Protein AF-A0A835YQ27-F1 (afdb_monomer_lite)

Radius of gyration: 28.78 Å; chains: 1; bounding box: 74×81×70 Å

Structure (mmCIF, N/CA/C/O backbone):
data_AF-A0A835YQ27-F1
#
_entry.id   AF-A0A835YQ27-F1
#
loop_
_atom_site.group_PDB
_atom_site.id
_atom_site.type_symbol
_atom_site.label_atom_id
_atom_site.label_alt_id
_atom_site.label_comp_id
_atom_site.label_asym_id
_atom_site.label_entity_id
_atom_site.label_seq_id
_atom_site.pdbx_PDB_ins_code
_atom_site.Cartn_x
_atom_site.Cartn_y
_atom_site.Cartn_z
_atom_site.occupancy
_atom_site.B_iso_or_equiv
_atom_site.auth_seq_id
_atom_site.auth_comp_id
_atom_site.auth_asym_id
_atom_site.auth_atom_id
_atom_site.pdbx_PDB_model_num
ATOM 1 N N . MET A 1 1 ? -27.525 -17.846 7.141 1.00 54.06 1 MET A N 1
ATOM 2 C CA . MET A 1 1 ? -26.531 -18.447 6.225 1.00 54.06 1 MET A CA 1
ATOM 3 C C . MET A 1 1 ? -25.153 -17.957 6.643 1.00 54.06 1 MET A C 1
ATOM 5 O O . MET A 1 1 ? -25.047 -16.796 7.021 1.00 54.06 1 MET A O 1
ATOM 9 N N . ALA A 1 2 ? -24.135 -18.819 6.668 1.00 59.94 2 ALA A N 1
ATOM 10 C CA . ALA A 1 2 ? -22.765 -18.386 6.950 1.00 59.94 2 ALA A CA 1
ATOM 11 C C . ALA A 1 2 ? -22.259 -17.504 5.795 1.00 59.94 2 ALA A C 1
ATOM 13 O O . ALA A 1 2 ? -22.538 -17.807 4.637 1.00 59.94 2 ALA A O 1
ATOM 14 N N . ALA A 1 3 ? -21.551 -16.414 6.097 1.00 64.31 3 ALA A N 1
ATOM 15 C CA . ALA A 1 3 ? -20.964 -15.570 5.058 1.00 64.31 3 ALA A CA 1
ATOM 16 C C . ALA A 1 3 ? -19.950 -16.385 4.226 1.00 64.31 3 ALA A C 1
ATOM 18 O O . ALA A 1 3 ? -19.200 -17.176 4.812 1.00 64.31 3 ALA A O 1
ATOM 19 N N . PRO A 1 4 ? -19.909 -16.217 2.891 1.00 74.94 4 PRO A N 1
ATOM 20 C CA . PRO A 1 4 ? -18.992 -16.964 2.041 1.00 74.94 4 PRO A CA 1
ATOM 21 C C . PRO A 1 4 ? -17.541 -16.715 2.462 1.00 74.94 4 PRO A C 1
ATOM 23 O O . PRO A 1 4 ? -17.146 -15.596 2.804 1.00 74.94 4 PRO A O 1
ATOM 26 N N . LYS A 1 5 ? -16.727 -17.777 2.452 1.00 81.62 5 LYS A N 1
ATOM 27 C CA . LYS A 1 5 ? -15.299 -17.679 2.761 1.00 81.62 5 LYS A CA 1
ATOM 28 C C . LYS A 1 5 ? -14.623 -16.845 1.676 1.00 81.62 5 LYS A C 1
ATOM 30 O O . LYS A 1 5 ? -14.446 -17.303 0.554 1.00 81.62 5 LYS A O 1
ATOM 35 N N . VAL A 1 6 ? -14.220 -15.635 2.040 1.00 85.19 6 VAL A N 1
ATOM 36 C CA . VAL A 1 6 ? -13.504 -14.718 1.153 1.00 85.19 6 VAL A CA 1
ATOM 37 C C . VAL A 1 6 ? -12.165 -15.333 0.736 1.00 85.19 6 VAL A C 1
ATOM 39 O O . VAL A 1 6 ? -11.313 -15.603 1.589 1.00 85.19 6 VAL A O 1
ATOM 42 N N . TRP A 1 7 ? -11.972 -15.557 -0.566 1.00 88.62 7 TRP A N 1
ATOM 43 C CA . TRP A 1 7 ? -10.702 -16.039 -1.102 1.00 88.62 7 TRP A CA 1
ATOM 44 C C . TRP A 1 7 ? -9.625 -14.946 -1.025 1.00 88.62 7 TRP A C 1
ATOM 46 O O . TRP A 1 7 ? -9.892 -13.772 -1.282 1.00 88.62 7 TRP A O 1
ATOM 56 N N . ARG A 1 8 ? -8.397 -15.332 -0.660 1.00 93.25 8 ARG A N 1
ATOM 57 C CA . ARG A 1 8 ? -7.218 -14.455 -0.614 1.00 93.25 8 ARG A CA 1
ATOM 58 C C . ARG A 1 8 ? -6.005 -15.188 -1.187 1.00 93.25 8 ARG A C 1
ATOM 60 O O . ARG A 1 8 ? -5.875 -16.392 -0.947 1.00 93.25 8 ARG A O 1
ATOM 67 N N . PRO A 1 9 ? -5.102 -14.488 -1.894 1.00 94.31 9 PRO A N 1
ATOM 68 C CA . PRO A 1 9 ? -3.847 -15.078 -2.333 1.00 94.31 9 PRO A CA 1
ATOM 69 C C . PRO A 1 9 ? -2.974 -15.449 -1.128 1.00 94.31 9 PRO A C 1
ATOM 71 O O . PRO A 1 9 ? -3.014 -14.794 -0.084 1.00 94.31 9 PRO A O 1
ATOM 74 N N . SER A 1 10 ? -2.157 -16.493 -1.275 1.00 96.19 10 SER A N 1
ATOM 75 C CA . SER A 1 10 ? -1.166 -16.846 -0.257 1.00 96.19 10 SER A CA 1
ATOM 76 C C . SER A 1 10 ? 0.029 -15.887 -0.304 1.00 96.19 10 SER A C 1
ATOM 78 O O . SER A 1 10 ? 0.404 -15.402 -1.371 1.00 96.19 10 SER A O 1
ATOM 80 N N . LEU A 1 11 ? 0.668 -15.631 0.843 1.00 97.69 11 LEU A N 1
ATOM 81 C CA . LEU A 1 11 ? 1.876 -14.795 0.897 1.00 97.69 11 LEU A CA 1
ATOM 82 C C . LEU A 1 11 ? 3.017 -15.364 0.040 1.00 97.69 11 LEU A C 1
ATOM 84 O O . LEU A 1 11 ? 3.757 -14.597 -0.575 1.00 97.69 11 LEU A O 1
ATOM 88 N N . ASP A 1 12 ? 3.118 -16.690 -0.041 1.00 97.31 12 ASP A N 1
ATOM 89 C CA . ASP A 1 12 ? 4.106 -17.379 -0.872 1.00 97.31 12 ASP A CA 1
ATOM 90 C C . ASP A 1 12 ? 3.863 -17.134 -2.362 1.00 97.31 12 ASP A C 1
ATOM 92 O O . ASP A 1 12 ? 4.814 -16.880 -3.103 1.00 97.31 12 ASP A O 1
ATOM 96 N N . ASP A 1 13 ? 2.603 -17.161 -2.809 1.00 96.75 13 ASP A N 1
ATOM 97 C CA . ASP A 1 13 ? 2.264 -16.864 -4.201 1.00 96.75 13 ASP A CA 1
ATOM 98 C C . ASP A 1 13 ? 2.596 -15.416 -4.551 1.00 96.75 13 ASP A C 1
ATOM 100 O O . ASP A 1 13 ? 3.197 -15.166 -5.595 1.00 96.75 13 ASP A O 1
ATOM 104 N N . VAL A 1 14 ? 2.267 -14.471 -3.663 1.00 97.31 14 VAL A N 1
ATOM 105 C CA . VAL A 1 14 ? 2.612 -13.051 -3.836 1.00 97.31 14 VAL A CA 1
ATOM 106 C C . VAL A 1 14 ? 4.132 -12.879 -3.926 1.00 97.31 14 VAL A C 1
ATOM 108 O O . VAL A 1 14 ? 4.652 -12.207 -4.817 1.00 97.31 14 VAL A O 1
ATOM 111 N N . GLU A 1 15 ? 4.890 -13.529 -3.047 1.00 97.88 15 GLU A N 1
ATOM 112 C CA . GLU A 1 15 ? 6.350 -13.469 -3.078 1.00 97.88 15 GLU A CA 1
ATOM 113 C C . GLU A 1 15 ? 6.929 -14.124 -4.348 1.00 97.88 15 GLU A C 1
ATOM 115 O O . GLU A 1 15 ? 7.875 -13.584 -4.929 1.00 97.88 15 GLU A O 1
ATOM 120 N N . SER A 1 16 ? 6.345 -15.228 -4.823 1.00 97.62 16 SER A N 1
ATOM 121 C CA . SER A 1 16 ? 6.736 -15.900 -6.069 1.00 97.62 16 SER A CA 1
ATOM 122 C C . SER A 1 16 ? 6.543 -14.990 -7.284 1.00 97.62 16 SER A C 1
ATOM 124 O O . SER A 1 16 ? 7.504 -14.716 -8.012 1.00 97.62 16 SER A O 1
ATOM 126 N N . ILE A 1 17 ? 5.346 -14.425 -7.471 1.00 96.75 17 ILE A N 1
ATOM 127 C CA . ILE A 1 17 ? 5.065 -13.570 -8.635 1.00 96.75 17 ILE A CA 1
ATOM 128 C C . ILE A 1 17 ? 5.861 -12.259 -8.598 1.00 96.75 17 ILE A C 1
ATOM 130 O O . ILE A 1 17 ? 6.252 -11.756 -9.652 1.00 96.75 17 ILE A O 1
ATOM 134 N N . SER A 1 18 ? 6.194 -11.744 -7.405 1.00 97.25 18 SER A N 1
ATOM 135 C CA . SER A 1 18 ? 7.060 -10.563 -7.259 1.00 97.25 18 SER A CA 1
ATOM 136 C C . SER A 1 18 ? 8.448 -10.779 -7.877 1.00 97.25 18 SER A C 1
ATOM 138 O O . SER A 1 18 ? 9.097 -9.835 -8.328 1.00 97.25 18 SER A O 1
ATOM 140 N N . ARG A 1 19 ? 8.900 -12.040 -7.943 1.00 97.25 19 ARG A N 1
ATOM 141 C CA . ARG A 1 19 ? 10.170 -12.470 -8.551 1.00 97.25 19 ARG A CA 1
ATOM 142 C C . ARG A 1 19 ? 10.022 -12.845 -10.029 1.00 97.25 19 ARG A C 1
ATOM 144 O O . ARG A 1 19 ? 11.022 -13.110 -10.690 1.00 97.25 19 ARG A O 1
ATOM 151 N N . GLY A 1 20 ? 8.797 -12.835 -10.556 1.00 95.25 20 GLY A N 1
ATOM 152 C CA . GLY A 1 20 ? 8.455 -13.372 -11.873 1.00 95.25 20 GLY A CA 1
ATOM 153 C C . GLY A 1 20 ? 8.255 -14.890 -11.889 1.00 95.25 20 GLY A C 1
ATOM 154 O O . GLY A 1 20 ? 8.265 -15.478 -12.966 1.00 95.25 20 GLY A O 1
ATOM 155 N N . GLY A 1 21 ? 8.106 -15.521 -10.721 1.00 96.12 21 GLY A N 1
ATOM 156 C CA . GLY A 1 21 ? 7.741 -16.930 -10.608 1.00 96.12 21 GLY A CA 1
ATOM 157 C C . GLY A 1 21 ? 6.238 -17.166 -10.820 1.00 96.12 21 GLY A C 1
ATOM 158 O O . GLY A 1 21 ? 5.449 -16.217 -10.812 1.00 96.12 21 GLY A O 1
ATOM 159 N N . PRO A 1 22 ? 5.819 -18.426 -11.017 1.00 94.94 22 PRO A N 1
ATOM 160 C CA . PRO A 1 22 ? 4.408 -18.781 -11.114 1.00 94.94 22 PRO A CA 1
ATOM 161 C C . PRO A 1 22 ? 3.715 -18.714 -9.741 1.00 94.94 22 PRO A C 1
ATOM 163 O O . PRO A 1 22 ? 4.331 -18.995 -8.711 1.00 94.94 22 PRO A O 1
ATOM 166 N N . ALA A 1 23 ? 2.422 -18.384 -9.730 1.00 92.81 23 ALA A N 1
ATOM 167 C CA . ALA A 1 23 ? 1.555 -18.597 -8.569 1.00 92.81 23 ALA A CA 1
ATOM 168 C C . ALA A 1 23 ? 0.975 -20.018 -8.601 1.00 92.81 23 ALA A C 1
ATOM 170 O O . ALA A 1 23 ? 0.671 -20.534 -9.677 1.00 92.81 23 ALA A O 1
ATOM 171 N N . LYS A 1 24 ? 0.779 -20.629 -7.430 1.00 91.69 24 LYS A N 1
ATOM 172 C CA . LYS A 1 24 ? 0.132 -21.942 -7.284 1.00 91.69 24 LYS A CA 1
ATOM 173 C C . LYS A 1 24 ? -1.366 -21.865 -7.563 1.00 91.69 24 LYS A C 1
ATOM 175 O O . LYS A 1 24 ? -1.935 -22.788 -8.136 1.00 91.69 24 LYS A O 1
ATOM 180 N N . VAL A 1 25 ? -2.000 -20.763 -7.158 1.00 88.56 25 VAL A N 1
ATOM 181 C CA . VAL A 1 25 ? -3.442 -20.547 -7.316 1.00 88.56 25 VAL A CA 1
ATOM 182 C C . VAL A 1 25 ? -3.716 -19.583 -8.472 1.00 88.56 25 VAL A C 1
ATOM 184 O O . VAL A 1 25 ? -3.132 -18.497 -8.555 1.00 88.56 25 VAL A O 1
ATOM 187 N N . ARG A 1 26 ? -4.624 -19.976 -9.374 1.00 85.06 26 ARG A N 1
ATOM 188 C CA . ARG A 1 26 ? -5.116 -19.116 -10.462 1.00 85.06 26 ARG A CA 1
ATOM 189 C C . ARG A 1 26 ? -5.824 -17.889 -9.875 1.00 85.06 26 ARG A C 1
ATOM 191 O O . ARG A 1 26 ? -6.507 -17.991 -8.866 1.00 85.06 26 ARG A O 1
ATOM 198 N N . GLY A 1 27 ? -5.649 -16.730 -10.507 1.00 83.50 27 GLY A N 1
ATOM 199 C CA . GLY A 1 27 ? -6.232 -15.465 -10.041 1.00 83.50 27 GLY A CA 1
ATOM 200 C C . GLY A 1 27 ? -5.361 -14.697 -9.043 1.00 83.50 27 GLY A C 1
ATOM 201 O O . GLY A 1 27 ? -5.621 -13.523 -8.795 1.00 83.50 27 GLY A O 1
ATOM 202 N N . THR A 1 28 ? -4.282 -15.297 -8.521 1.00 88.00 28 THR A N 1
ATOM 203 C CA . THR A 1 28 ? -3.273 -14.547 -7.760 1.00 88.00 28 THR A CA 1
ATOM 204 C C . THR A 1 28 ? -2.602 -13.518 -8.678 1.00 88.00 28 THR A C 1
ATOM 206 O O . THR A 1 28 ? -2.726 -12.319 -8.464 1.00 88.00 28 THR A O 1
ATOM 209 N N . GLY A 1 29 ? -1.953 -13.929 -9.765 1.00 88.38 29 GLY A N 1
ATOM 210 C CA . GLY A 1 29 ? -1.404 -12.988 -10.750 1.00 88.38 29 GLY A CA 1
ATOM 211 C C . GLY A 1 29 ? -2.389 -12.652 -11.874 1.00 88.38 29 GLY A C 1
ATOM 212 O O . GLY A 1 29 ? -3.266 -13.450 -12.195 1.00 88.38 29 GLY A O 1
ATOM 213 N N . SER A 1 30 ? -2.173 -11.514 -12.535 1.00 88.25 30 SER A N 1
ATOM 214 C CA . SER A 1 30 ? -2.769 -11.194 -13.842 1.00 88.25 30 SER A CA 1
ATOM 215 C C . SER A 1 30 ? -1.662 -10.967 -14.868 1.00 88.25 30 SER A C 1
ATOM 217 O O . SER A 1 30 ? -0.663 -10.323 -14.554 1.00 88.25 30 SER A O 1
ATOM 219 N N . ARG A 1 31 ? -1.835 -11.480 -16.094 1.00 86.25 31 ARG A N 1
ATOM 220 C CA . ARG A 1 31 ? -0.889 -11.265 -17.208 1.00 86.25 31 ARG A CA 1
ATOM 221 C C . ARG A 1 31 ? -0.900 -9.822 -17.717 1.00 86.25 31 ARG A C 1
ATOM 223 O O . ARG A 1 31 ? 0.109 -9.358 -18.235 1.00 86.25 31 ARG A O 1
ATOM 230 N N . ASN A 1 32 ? -2.018 -9.125 -17.529 1.00 86.12 32 ASN A N 1
ATOM 231 C CA . ASN A 1 32 ? -2.221 -7.747 -17.974 1.00 86.12 32 ASN A CA 1
ATOM 232 C C . ASN A 1 32 ? -1.698 -6.718 -16.959 1.00 86.12 32 ASN A C 1
ATOM 234 O O . ASN A 1 32 ? -1.692 -5.525 -17.242 1.00 86.12 32 ASN A O 1
ATOM 238 N N . ILE A 1 33 ? -1.255 -7.169 -15.780 1.00 89.56 33 ILE A N 1
ATOM 239 C CA . ILE A 1 33 ? -0.745 -6.303 -14.717 1.00 89.56 33 ILE A CA 1
ATOM 240 C C . ILE A 1 33 ? 0.697 -6.698 -14.412 1.00 89.56 33 ILE A C 1
ATOM 242 O O . ILE A 1 33 ? 0.970 -7.868 -14.142 1.00 89.56 33 ILE A O 1
ATOM 246 N N . PRO A 1 34 ? 1.648 -5.753 -14.422 1.00 93.25 34 PRO A N 1
ATOM 247 C CA . PRO A 1 34 ? 3.018 -6.067 -14.062 1.00 93.25 34 PRO A CA 1
ATOM 248 C C . PRO A 1 34 ? 3.124 -6.313 -12.547 1.00 93.25 34 PRO A C 1
ATOM 250 O O . PRO A 1 34 ? 2.704 -5.471 -11.755 1.00 93.25 34 PRO A O 1
ATOM 253 N N . HIS A 1 35 ? 3.734 -7.443 -12.165 1.00 94.50 35 HIS A N 1
ATOM 254 C CA . HIS A 1 35 ? 3.998 -7.831 -10.760 1.00 94.50 35 HIS A CA 1
ATOM 255 C C . HIS A 1 35 ? 5.485 -7.987 -10.436 1.00 94.50 35 HIS A C 1
ATOM 257 O O . HIS A 1 35 ? 5.892 -7.911 -9.280 1.00 94.50 35 HIS A O 1
ATOM 263 N N . ARG A 1 36 ? 6.310 -8.230 -11.461 1.00 95.94 36 ARG A N 1
ATOM 264 C CA . ARG A 1 36 ? 7.734 -8.524 -11.294 1.00 95.94 36 ARG A CA 1
ATOM 265 C C . ARG A 1 36 ? 8.508 -7.266 -10.910 1.00 95.94 36 ARG A C 1
ATOM 267 O O . ARG A 1 36 ? 8.536 -6.301 -11.676 1.00 95.94 36 ARG A O 1
ATOM 274 N N . LEU A 1 37 ? 9.201 -7.343 -9.779 1.00 96.75 37 LEU A N 1
ATOM 275 C CA . LEU A 1 37 ? 10.044 -6.275 -9.257 1.00 96.75 37 LEU A CA 1
ATOM 276 C C . LEU A 1 37 ? 11.474 -6.347 -9.802 1.00 96.75 37 LEU A C 1
ATOM 278 O O . LEU A 1 37 ? 12.000 -7.432 -10.071 1.00 96.75 37 LEU A O 1
ATOM 282 N N . ASN A 1 38 ? 12.119 -5.187 -9.928 1.00 95.81 38 ASN A N 1
ATOM 283 C CA . ASN A 1 38 ? 13.576 -5.109 -10.070 1.00 95.81 38 ASN A CA 1
ATOM 284 C C . ASN A 1 38 ? 14.270 -5.080 -8.690 1.00 95.81 38 ASN A C 1
ATOM 286 O O . ASN A 1 38 ? 13.614 -5.195 -7.656 1.00 95.81 38 ASN A O 1
ATOM 290 N N . ALA A 1 39 ? 15.602 -4.957 -8.666 1.00 96.38 39 ALA A N 1
ATOM 291 C CA . ALA A 1 39 ? 16.379 -4.961 -7.422 1.00 96.38 39 ALA A CA 1
ATOM 292 C C . ALA A 1 39 ? 16.004 -3.802 -6.476 1.00 96.38 39 ALA A C 1
ATOM 294 O O . ALA A 1 39 ? 15.697 -4.041 -5.313 1.00 96.38 39 ALA A O 1
ATOM 295 N N . GLU A 1 40 ? 15.940 -2.571 -6.987 1.00 95.44 40 GLU A N 1
ATOM 296 C CA . GLU A 1 40 ? 15.609 -1.377 -6.193 1.00 95.44 40 GLU A CA 1
ATOM 297 C C . GLU A 1 40 ? 14.185 -1.433 -5.623 1.00 95.44 40 GLU A C 1
ATOM 299 O O . GLU A 1 40 ? 13.954 -1.184 -4.440 1.00 95.44 40 GLU A O 1
ATOM 304 N N . GLU A 1 41 ? 13.203 -1.820 -6.440 1.00 96.88 41 GLU A N 1
ATOM 305 C CA . GLU A 1 41 ? 11.830 -2.014 -5.968 1.00 96.88 41 GLU A CA 1
ATOM 306 C C . GLU A 1 41 ? 11.731 -3.110 -4.932 1.00 96.88 41 GLU A C 1
ATOM 308 O O . GLU A 1 41 ? 10.900 -3.026 -4.033 1.00 96.88 41 GLU A O 1
ATOM 313 N N . ARG A 1 42 ? 12.544 -4.159 -5.064 1.00 97.88 42 ARG A N 1
ATOM 314 C CA . ARG A 1 42 ? 12.521 -5.251 -4.107 1.00 97.88 42 ARG A CA 1
ATOM 315 C C . ARG A 1 42 ? 12.942 -4.761 -2.731 1.00 97.88 42 ARG A C 1
ATOM 317 O O . ARG A 1 42 ? 12.288 -5.119 -1.756 1.00 97.88 42 ARG A O 1
ATOM 324 N N . GLU A 1 43 ? 13.969 -3.923 -2.648 1.00 98.06 43 GLU A N 1
ATOM 325 C CA . GLU A 1 43 ? 14.371 -3.291 -1.390 1.00 98.06 43 GLU A CA 1
ATOM 326 C C . GLU A 1 43 ? 13.235 -2.441 -0.812 1.00 98.06 43 GLU A C 1
ATOM 328 O O . GLU A 1 43 ? 12.863 -2.613 0.352 1.00 98.06 43 GLU A O 1
ATOM 333 N N . LEU A 1 44 ? 12.612 -1.593 -1.640 1.00 97.75 44 LEU A N 1
ATOM 334 C CA . LEU A 1 44 ? 11.469 -0.772 -1.228 1.00 97.75 44 LEU A CA 1
ATOM 335 C C . LEU A 1 44 ? 10.276 -1.617 -0.765 1.00 97.75 44 LEU A C 1
ATOM 337 O O . LEU A 1 44 ? 9.634 -1.274 0.225 1.00 97.75 44 LEU A O 1
ATOM 341 N N . TYR A 1 45 ? 10.000 -2.735 -1.435 1.00 98.19 45 TYR A N 1
ATOM 342 C CA . TYR A 1 45 ? 8.940 -3.670 -1.075 1.00 98.19 45 TYR A CA 1
ATOM 343 C C . TYR A 1 45 ? 9.208 -4.332 0.279 1.00 98.19 45 TYR A C 1
ATOM 345 O O . TYR A 1 45 ? 8.313 -4.397 1.119 1.00 98.19 45 TYR A O 1
ATOM 353 N N . LEU A 1 46 ? 10.440 -4.782 0.540 1.00 98.12 46 LEU A N 1
ATOM 354 C CA . LEU A 1 46 ? 10.817 -5.351 1.839 1.00 98.12 46 LEU A CA 1
ATOM 355 C C . LEU A 1 46 ? 10.678 -4.318 2.969 1.00 98.12 46 LEU A C 1
ATOM 357 O O . LEU A 1 46 ? 10.096 -4.624 4.011 1.00 98.12 46 LEU A O 1
ATOM 361 N N . LEU A 1 47 ? 11.136 -3.084 2.735 1.00 98.19 47 LEU A N 1
ATOM 362 C CA . LEU A 1 47 ? 10.949 -1.955 3.652 1.00 98.19 47 LEU A CA 1
ATOM 363 C C . LEU A 1 47 ? 9.464 -1.656 3.896 1.00 98.19 47 LEU A C 1
ATOM 365 O O . LEU A 1 47 ? 9.066 -1.412 5.035 1.00 98.19 47 LEU A O 1
ATOM 369 N N . ALA A 1 48 ? 8.636 -1.702 2.852 1.00 98.12 48 ALA A N 1
ATOM 370 C CA . ALA A 1 48 ? 7.201 -1.472 2.959 1.00 98.12 48 ALA A CA 1
ATOM 371 C C . ALA A 1 48 ? 6.509 -2.558 3.793 1.00 98.12 48 ALA A C 1
ATOM 373 O O . ALA A 1 48 ? 5.696 -2.234 4.658 1.00 98.12 48 ALA A O 1
ATOM 374 N N . LYS A 1 49 ? 6.888 -3.834 3.620 1.00 97.75 49 LYS A N 1
ATOM 375 C CA . LYS A 1 49 ? 6.382 -4.942 4.449 1.00 97.75 49 LYS A CA 1
ATOM 376 C C . LYS A 1 49 ? 6.680 -4.736 5.934 1.00 97.75 49 LYS A C 1
ATOM 378 O O . LYS A 1 49 ? 5.824 -5.012 6.769 1.00 97.75 49 LYS A O 1
ATOM 383 N N . GLN A 1 50 ? 7.875 -4.237 6.255 1.00 97.44 50 GLN A N 1
ATOM 384 C CA . GLN A 1 50 ? 8.278 -3.952 7.634 1.00 97.44 50 GLN A CA 1
ATOM 385 C C . GLN A 1 50 ? 7.520 -2.756 8.227 1.00 97.44 50 GLN A C 1
ATOM 387 O O . GLN A 1 50 ? 7.161 -2.778 9.400 1.00 97.44 50 GLN A O 1
ATOM 392 N N . ARG A 1 51 ? 7.292 -1.706 7.430 1.00 97.69 51 ARG A N 1
ATOM 393 C CA . ARG A 1 51 ? 6.662 -0.454 7.884 1.00 97.69 51 ARG A CA 1
ATOM 394 C C . ARG A 1 51 ? 5.135 -0.489 7.883 1.00 97.69 51 ARG A C 1
ATOM 396 O O . ARG A 1 51 ? 4.522 0.321 8.565 1.00 97.69 51 ARG A O 1
ATOM 403 N N . GLY A 1 52 ? 4.532 -1.372 7.090 1.00 97.06 52 GLY A N 1
ATOM 404 C CA . GLY A 1 52 ? 3.085 -1.416 6.864 1.00 97.06 52 GLY A CA 1
ATOM 405 C C . GLY A 1 52 ? 2.571 -0.399 5.837 1.00 97.06 52 GLY A C 1
ATOM 406 O O . GLY A 1 52 ? 1.373 -0.355 5.584 1.00 97.06 52 GLY A O 1
ATOM 407 N N . TYR A 1 53 ? 3.453 0.387 5.214 1.00 98.25 53 TYR A N 1
ATOM 408 C CA . TYR A 1 53 ? 3.107 1.332 4.150 1.00 98.25 53 TYR A CA 1
ATOM 409 C C . TYR A 1 53 ? 4.229 1.428 3.112 1.00 98.25 53 TYR A C 1
ATOM 411 O O . TYR A 1 53 ? 5.412 1.260 3.422 1.00 98.25 53 TYR A O 1
ATOM 419 N N . LEU A 1 54 ? 3.858 1.740 1.874 1.00 98.19 54 LEU A N 1
ATOM 420 C CA . LEU A 1 54 ? 4.776 1.910 0.755 1.00 98.19 54 LEU A CA 1
ATOM 421 C C . LEU A 1 54 ? 5.126 3.390 0.568 1.00 98.19 54 LEU A C 1
ATOM 423 O O . LEU A 1 54 ? 4.289 4.267 0.740 1.00 98.19 54 LEU A O 1
ATOM 427 N N . THR A 1 55 ? 6.371 3.690 0.206 1.00 97.75 55 THR A N 1
ATOM 428 C CA . THR A 1 55 ? 6.797 5.044 -0.176 1.00 97.75 55 THR A CA 1
ATOM 429 C C . THR A 1 55 ? 7.396 5.003 -1.569 1.00 97.75 55 THR A C 1
ATOM 431 O O . THR A 1 55 ? 8.330 4.241 -1.812 1.00 97.75 55 THR A O 1
ATOM 434 N N . VAL A 1 56 ? 6.877 5.834 -2.467 1.00 95.88 56 VAL A N 1
ATOM 435 C CA . VAL A 1 56 ? 7.311 5.927 -3.863 1.00 95.88 56 VAL A CA 1
ATOM 436 C C . VAL A 1 56 ? 7.556 7.378 -4.253 1.00 95.88 56 VAL A C 1
ATOM 438 O O . VAL A 1 56 ? 6.980 8.292 -3.672 1.00 95.88 56 VAL A O 1
ATOM 441 N N . ARG A 1 57 ? 8.430 7.605 -5.236 1.00 92.69 57 ARG A N 1
ATOM 442 C CA . ARG A 1 57 ? 8.608 8.929 -5.846 1.00 92.69 57 ARG A CA 1
ATOM 443 C C . ARG A 1 57 ? 7.599 9.099 -6.978 1.00 92.69 57 ARG A C 1
ATOM 445 O O . ARG A 1 57 ? 7.541 8.246 -7.866 1.00 92.69 57 ARG A O 1
ATOM 452 N N . GLY A 1 58 ? 6.825 10.185 -6.958 1.00 89.00 58 GLY A N 1
ATOM 453 C CA . GLY A 1 58 ? 5.720 10.367 -7.902 1.00 89.00 58 GLY A CA 1
ATOM 454 C C . GLY A 1 58 ? 4.711 9.214 -7.820 1.00 89.00 58 GLY A C 1
ATOM 455 O O . GLY A 1 58 ? 4.393 8.757 -6.729 1.00 89.00 58 GLY A O 1
ATOM 456 N N . THR A 1 59 ? 4.246 8.717 -8.970 1.00 83.62 59 THR A N 1
ATOM 457 C CA . THR A 1 59 ? 3.236 7.640 -9.071 1.00 83.62 59 THR A CA 1
ATOM 458 C C . THR A 1 59 ? 3.821 6.222 -9.103 1.00 83.62 59 THR A C 1
ATOM 460 O O . THR A 1 59 ? 3.077 5.254 -9.243 1.00 83.62 59 THR A O 1
ATOM 463 N N . ALA A 1 60 ? 5.152 6.077 -9.030 1.00 86.44 60 ALA A N 1
ATOM 464 C CA . ALA A 1 60 ? 5.878 4.817 -9.263 1.00 86.44 60 ALA A CA 1
ATOM 465 C C . ALA A 1 60 ? 5.689 4.183 -10.658 1.00 86.44 60 ALA A C 1
ATOM 467 O O . ALA A 1 60 ? 6.080 3.033 -10.867 1.00 86.44 60 ALA A O 1
ATOM 468 N N . TYR A 1 61 ? 5.103 4.916 -11.610 1.00 88.56 61 TYR A N 1
ATOM 469 C CA . TYR A 1 61 ? 4.804 4.391 -12.936 1.00 88.56 61 TYR A CA 1
ATOM 470 C C . TYR A 1 61 ? 6.073 4.139 -13.758 1.00 88.56 61 TYR A C 1
ATOM 472 O O . TYR A 1 61 ? 6.926 5.016 -13.918 1.00 88.56 61 TYR A O 1
ATOM 480 N N . ARG A 1 62 ? 6.151 2.948 -14.351 1.00 86.25 62 ARG A N 1
ATOM 481 C CA . ARG A 1 62 ? 7.200 2.523 -15.278 1.00 86.25 62 ARG A CA 1
ATOM 482 C C . ARG A 1 62 ? 6.730 2.623 -16.709 1.00 86.25 62 ARG A C 1
ATOM 484 O O . ARG A 1 62 ? 5.736 2.002 -17.092 1.00 86.25 62 ARG A O 1
ATOM 491 N N . LYS A 1 63 ? 7.501 3.334 -17.528 1.00 84.25 63 LYS A N 1
ATOM 492 C CA . LYS A 1 63 ? 7.215 3.461 -18.961 1.00 84.25 63 LYS A CA 1
ATOM 493 C C . LYS A 1 63 ? 7.475 2.147 -19.695 1.00 84.25 63 LYS A C 1
ATOM 495 O O . LYS A 1 63 ? 6.677 1.747 -20.534 1.00 84.25 63 LYS A O 1
ATOM 500 N N . GLU A 1 64 ? 8.545 1.448 -19.338 1.00 82.88 64 GLU A N 1
ATOM 501 C CA . GLU A 1 64 ? 9.030 0.242 -20.007 1.00 82.88 64 GLU A CA 1
ATOM 502 C C . GLU A 1 64 ? 8.157 -0.999 -19.767 1.00 82.88 64 GLU A C 1
ATOM 504 O O . GLU A 1 64 ? 8.112 -1.888 -20.614 1.00 82.88 64 GLU A O 1
ATOM 509 N N . ARG A 1 65 ? 7.433 -1.063 -18.640 1.00 77.56 65 ARG A N 1
ATOM 510 C CA . ARG A 1 65 ? 6.488 -2.157 -18.328 1.00 77.56 65 ARG A CA 1
ATOM 511 C C . ARG A 1 65 ? 5.026 -1.717 -18.245 1.00 77.56 65 ARG A C 1
ATOM 513 O O . ARG A 1 65 ? 4.197 -2.530 -17.856 1.00 77.56 65 ARG A O 1
ATOM 520 N N . LYS A 1 66 ? 4.732 -0.465 -18.620 1.00 83.00 66 LYS A N 1
ATOM 521 C CA . LYS A 1 66 ? 3.399 0.160 -18.600 1.00 83.00 66 LYS A CA 1
ATOM 522 C C . LYS A 1 66 ? 2.616 -0.138 -17.315 1.00 83.00 66 LYS A C 1
ATOM 524 O O . LYS A 1 66 ? 1.628 -0.864 -17.331 1.00 83.00 66 LYS A O 1
ATOM 529 N N . GLY A 1 67 ? 3.071 0.406 -16.189 1.00 89.12 67 GLY A N 1
ATOM 530 C CA . GLY A 1 67 ? 2.363 0.270 -14.914 1.00 89.12 67 GLY A CA 1
ATOM 531 C C . GLY A 1 67 ? 3.269 0.429 -13.703 1.00 89.12 67 GLY A C 1
ATOM 532 O O . GLY A 1 67 ? 4.429 0.812 -13.833 1.00 89.12 67 GLY A O 1
ATOM 533 N N . SER A 1 68 ? 2.745 0.094 -12.528 1.00 93.38 68 SER A N 1
ATOM 534 C CA . SER A 1 68 ? 3.414 0.319 -11.241 1.00 93.38 68 SER A CA 1
ATOM 535 C C . SER A 1 68 ? 3.585 -1.000 -10.472 1.00 93.38 68 SER A C 1
ATOM 537 O O . SER A 1 68 ? 2.854 -1.247 -9.508 1.00 93.38 68 SER A O 1
ATOM 539 N N . PRO A 1 69 ? 4.524 -1.881 -10.877 1.00 95.25 69 PRO A N 1
ATOM 540 C CA . PRO A 1 69 ? 4.625 -3.227 -10.313 1.00 95.25 69 PRO A CA 1
ATOM 541 C C . PRO A 1 69 ? 4.851 -3.242 -8.799 1.00 95.25 69 PRO A C 1
ATOM 543 O O . PRO A 1 69 ? 4.260 -4.069 -8.108 1.00 95.25 69 PRO A O 1
ATOM 546 N N . LEU A 1 70 ? 5.627 -2.291 -8.267 1.00 96.69 70 LEU A N 1
ATOM 547 C CA . LEU A 1 70 ? 5.836 -2.140 -6.826 1.00 96.69 70 LEU A CA 1
ATOM 548 C C . LEU A 1 70 ? 4.539 -1.873 -6.046 1.00 96.69 70 LEU A C 1
ATOM 550 O O . LEU A 1 70 ? 4.283 -2.520 -5.032 1.00 96.69 70 LEU A O 1
ATOM 554 N N . ALA A 1 71 ? 3.708 -0.942 -6.512 1.00 96.19 71 ALA A N 1
ATOM 555 C CA . ALA A 1 71 ? 2.434 -0.645 -5.863 1.00 96.19 71 ALA A CA 1
ATOM 556 C C . ALA A 1 71 ? 1.434 -1.797 -6.025 1.00 96.19 71 ALA A C 1
ATOM 558 O O . ALA A 1 71 ? 0.735 -2.137 -5.072 1.00 96.19 71 ALA A O 1
ATOM 559 N N . ASN A 1 72 ? 1.414 -2.440 -7.198 1.00 95.50 72 ASN A N 1
ATOM 560 C CA . ASN A 1 72 ? 0.557 -3.590 -7.476 1.00 95.50 72 ASN A CA 1
ATOM 561 C C . ASN A 1 72 ? 0.852 -4.749 -6.520 1.00 95.50 72 ASN A C 1
ATOM 563 O O . ASN A 1 72 ? -0.052 -5.238 -5.840 1.00 95.50 72 ASN A O 1
ATOM 567 N N . ILE A 1 73 ? 2.120 -5.152 -6.404 1.00 97.25 73 ILE A N 1
ATOM 568 C CA . ILE A 1 73 ? 2.478 -6.272 -5.534 1.00 97.25 73 ILE A CA 1
ATOM 569 C C . ILE A 1 73 ? 2.295 -5.937 -4.055 1.00 97.25 73 ILE A C 1
ATOM 571 O O . ILE A 1 73 ? 1.889 -6.795 -3.274 1.00 97.25 73 ILE A O 1
ATOM 575 N N . PHE A 1 74 ? 2.537 -4.683 -3.662 1.00 97.88 74 PHE A N 1
ATOM 576 C CA . PHE A 1 74 ? 2.301 -4.246 -2.292 1.00 97.88 74 PHE A CA 1
ATOM 577 C C . PHE A 1 74 ? 0.811 -4.287 -1.936 1.00 97.88 74 PHE A C 1
ATOM 579 O O . PHE A 1 74 ? 0.448 -4.842 -0.900 1.00 97.88 74 PHE A O 1
ATOM 586 N N . ARG A 1 75 ? -0.062 -3.805 -2.832 1.00 96.25 75 ARG A N 1
ATOM 587 C CA . ARG A 1 75 ? -1.521 -3.913 -2.682 1.00 96.25 75 ARG A CA 1
ATOM 588 C C . ARG A 1 75 ? -1.961 -5.366 -2.525 1.00 96.25 75 ARG A C 1
ATOM 590 O O . ARG A 1 75 ? -2.796 -5.665 -1.674 1.00 96.25 75 ARG A O 1
ATOM 597 N N . GLN A 1 76 ? -1.376 -6.283 -3.290 1.00 96.06 76 GLN A N 1
ATOM 598 C CA . GLN A 1 76 ? -1.707 -7.695 -3.162 1.00 96.06 76 GLN A CA 1
ATOM 599 C C . GLN A 1 76 ? -1.179 -8.338 -1.880 1.00 96.06 76 GLN A C 1
ATOM 601 O O . GLN A 1 76 ? -1.850 -9.179 -1.288 1.00 96.06 76 GLN A O 1
ATOM 606 N N . TRP A 1 77 ? 0.003 -7.939 -1.423 1.00 97.94 77 TRP A N 1
ATOM 607 C CA . TRP A 1 77 ? 0.506 -8.367 -0.125 1.00 97.94 77 TRP A CA 1
ATOM 608 C C . TRP A 1 77 ? -0.415 -7.906 1.015 1.00 97.94 77 TRP A C 1
ATOM 610 O O . TRP A 1 77 ? -0.720 -8.692 1.914 1.00 97.94 77 TRP A O 1
ATOM 620 N N . CYS A 1 78 ? -0.927 -6.673 0.944 1.00 97.44 78 CYS A N 1
ATOM 621 C CA . CYS A 1 78 ? -1.962 -6.176 1.852 1.00 97.44 78 CYS A CA 1
ATOM 622 C C . CYS A 1 78 ? -3.240 -7.031 1.781 1.00 97.44 78 CYS A C 1
ATOM 624 O O . CYS A 1 78 ? -3.787 -7.391 2.822 1.00 97.44 78 CYS A O 1
ATOM 626 N N . ASP A 1 79 ? -3.676 -7.439 0.583 1.00 96.06 79 ASP A N 1
ATOM 627 C CA . ASP A 1 79 ? -4.840 -8.319 0.401 1.00 96.06 79 ASP A CA 1
ATOM 628 C C . ASP A 1 79 ? -4.628 -9.724 0.976 1.00 96.06 79 ASP A C 1
ATOM 630 O O . ASP A 1 79 ? -5.496 -10.244 1.676 1.00 96.06 79 ASP A O 1
ATOM 634 N N . ALA A 1 80 ? -3.452 -10.319 0.776 1.00 96.00 80 ALA A N 1
ATOM 635 C CA . ALA A 1 80 ? -3.089 -11.593 1.393 1.00 96.00 80 ALA A CA 1
ATOM 636 C C . ALA A 1 80 ? -3.144 -11.518 2.932 1.00 96.00 80 ALA A C 1
ATOM 638 O O . ALA A 1 80 ? -3.548 -12.474 3.593 1.00 96.00 80 ALA A O 1
ATOM 639 N N . ARG A 1 81 ? -2.785 -10.363 3.510 1.00 96.44 81 ARG A N 1
ATOM 640 C CA . ARG A 1 81 ? -2.877 -10.103 4.956 1.00 96.44 81 ARG A CA 1
ATOM 641 C C . ARG A 1 81 ? -4.273 -9.692 5.432 1.00 96.44 81 ARG A C 1
ATOM 643 O O . ARG A 1 81 ? -4.545 -9.768 6.627 1.00 96.44 81 ARG A O 1
ATOM 650 N N . GLY A 1 82 ? -5.145 -9.240 4.533 1.00 94.69 82 GLY A N 1
ATOM 651 C CA . GLY A 1 82 ? -6.395 -8.573 4.898 1.00 94.69 82 GLY A CA 1
ATOM 652 C C . GLY A 1 82 ? -6.172 -7.264 5.660 1.00 94.69 82 GLY A C 1
ATOM 653 O O . GLY A 1 82 ? -6.902 -6.991 6.612 1.00 94.69 82 GLY A O 1
ATOM 654 N N . ALA A 1 83 ? -5.155 -6.497 5.260 1.00 96.19 83 ALA A N 1
ATOM 655 C CA . ALA A 1 83 ? -4.780 -5.199 5.819 1.00 96.19 83 ALA A CA 1
ATOM 656 C C . ALA A 1 83 ? -4.972 -4.090 4.776 1.00 96.19 83 ALA A C 1
ATOM 658 O O . ALA A 1 83 ? -4.915 -4.363 3.582 1.00 96.19 83 ALA A O 1
ATOM 659 N N . VAL A 1 84 ? -5.169 -2.841 5.203 1.00 96.69 84 VAL A N 1
ATOM 660 C CA . VAL A 1 84 ? -5.277 -1.698 4.277 1.00 96.69 84 VAL A CA 1
ATOM 661 C C . VAL A 1 84 ? -3.984 -1.493 3.476 1.00 96.69 84 VAL A C 1
ATOM 663 O O . VAL A 1 84 ? -2.887 -1.785 3.957 1.00 96.69 84 VAL A O 1
ATOM 666 N N . CYS A 1 85 ? -4.098 -0.980 2.251 1.00 97.38 85 CYS A N 1
ATOM 667 C CA . CYS A 1 85 ? -2.942 -0.613 1.434 1.00 97.38 85 CYS A CA 1
ATOM 668 C C . CYS A 1 85 ? -2.702 0.896 1.534 1.00 97.38 85 CYS A C 1
ATOM 670 O O . CYS A 1 85 ? -3.530 1.687 1.092 1.00 97.38 85 CYS A O 1
ATOM 672 N N . VAL A 1 86 ? -1.569 1.296 2.116 1.00 97.69 86 VAL A N 1
ATOM 673 C CA . VAL A 1 86 ? -1.193 2.707 2.280 1.00 97.69 86 VAL A CA 1
ATOM 674 C C . VAL A 1 86 ? 0.032 3.013 1.426 1.00 97.69 86 VAL A C 1
ATOM 676 O O . VAL A 1 86 ? 1.084 2.394 1.598 1.00 97.69 86 VAL A O 1
ATOM 679 N N . VAL A 1 87 ? -0.087 3.983 0.520 1.00 97.69 87 VAL A N 1
ATOM 680 C CA . VAL A 1 87 ? 0.986 4.405 -0.388 1.00 97.69 87 VAL A CA 1
ATOM 681 C C . VAL A 1 87 ? 1.239 5.900 -0.233 1.00 97.69 87 VAL A C 1
ATOM 683 O O . VAL A 1 87 ? 0.333 6.709 -0.397 1.00 97.69 87 VAL A O 1
ATOM 686 N N . ILE A 1 88 ? 2.485 6.268 0.058 1.00 97.31 88 ILE A N 1
ATOM 687 C CA . ILE A 1 88 ? 2.964 7.650 0.058 1.00 97.31 88 ILE A CA 1
ATOM 688 C C . ILE A 1 88 ? 3.572 7.958 -1.308 1.00 97.31 88 ILE A C 1
ATOM 690 O O . ILE A 1 88 ? 4.570 7.343 -1.692 1.00 97.31 88 ILE A O 1
ATOM 694 N N . GLU A 1 89 ? 3.023 8.952 -1.991 1.00 95.38 89 GLU A N 1
ATOM 695 C CA . GLU A 1 89 ? 3.567 9.527 -3.217 1.00 95.38 89 GLU A CA 1
ATOM 696 C C . GLU A 1 89 ? 4.367 10.775 -2.855 1.00 95.38 89 GLU A C 1
ATOM 698 O O . GLU A 1 89 ? 3.821 11.830 -2.523 1.00 95.38 89 GLU A O 1
ATOM 703 N N . GLN A 1 90 ? 5.689 10.651 -2.888 1.00 94.75 90 GLN A N 1
ATOM 704 C CA . GLN A 1 90 ? 6.575 11.764 -2.594 1.00 94.75 90 GLN A CA 1
ATOM 705 C C . GLN A 1 90 ? 6.514 12.779 -3.727 1.00 94.75 90 GLN A C 1
ATOM 707 O O . GLN A 1 90 ? 6.726 12.422 -4.895 1.00 94.75 90 GLN A O 1
ATOM 712 N N . ALA A 1 91 ? 6.279 14.039 -3.367 1.00 90.44 91 ALA A N 1
ATOM 713 C CA . ALA A 1 91 ? 6.307 15.131 -4.321 1.00 90.44 91 ALA A CA 1
ATOM 714 C C . ALA A 1 91 ? 7.699 15.227 -4.961 1.00 90.44 91 ALA A C 1
ATOM 716 O O . ALA A 1 91 ? 8.736 15.102 -4.298 1.00 90.44 91 ALA A O 1
ATOM 717 N N . THR A 1 92 ? 7.715 15.439 -6.273 1.00 85.81 92 THR A N 1
ATOM 718 C CA . THR A 1 92 ? 8.934 15.664 -7.053 1.00 85.81 92 THR A CA 1
ATOM 719 C C . THR A 1 92 ? 8.880 17.053 -7.673 1.00 85.81 92 THR A C 1
ATOM 721 O O . THR A 1 92 ? 7.798 17.605 -7.855 1.00 85.81 92 THR A O 1
ATOM 724 N N . ALA A 1 93 ? 10.034 17.616 -8.039 1.00 78.50 93 ALA A N 1
ATOM 725 C CA . ALA A 1 93 ? 10.095 18.934 -8.679 1.00 78.50 93 ALA A CA 1
ATOM 726 C C . ALA A 1 93 ? 9.268 19.019 -9.979 1.00 78.50 93 ALA A C 1
ATOM 728 O O . ALA A 1 93 ? 8.865 20.102 -10.386 1.00 78.50 93 ALA A O 1
ATOM 729 N N . THR A 1 94 ? 9.005 17.880 -10.623 1.00 73.50 94 THR A N 1
ATOM 730 C CA . THR A 1 94 ? 8.249 17.774 -11.875 1.00 73.50 94 THR A CA 1
ATOM 731 C C . THR A 1 94 ? 6.767 17.469 -11.671 1.00 73.50 94 THR A C 1
ATOM 733 O O . THR A 1 94 ? 6.036 17.347 -12.653 1.00 73.50 94 THR A O 1
ATOM 736 N N . THR A 1 95 ? 6.299 17.317 -10.429 1.00 71.31 95 THR A N 1
ATOM 737 C CA . THR A 1 95 ? 4.891 17.031 -10.149 1.00 71.31 95 THR A CA 1
ATOM 738 C C . THR A 1 95 ? 4.042 18.259 -10.521 1.00 71.31 95 THR A C 1
ATOM 740 O O . THR A 1 95 ? 4.261 19.330 -9.955 1.00 71.31 95 THR A O 1
ATOM 743 N N . PRO A 1 96 ? 3.074 18.152 -11.453 1.00 63.38 96 PRO A N 1
ATOM 744 C CA . PRO A 1 96 ? 2.182 19.2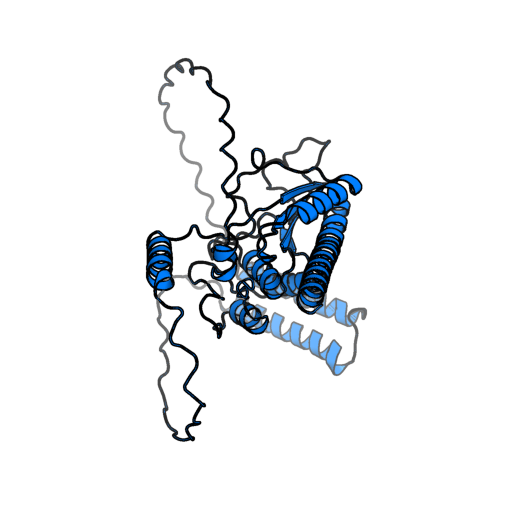61 -11.792 1.00 63.38 96 PRO A CA 1
ATOM 745 C C . PRO A 1 96 ? 1.457 19.766 -10.538 1.00 63.38 96 PRO A C 1
ATOM 747 O O . PRO A 1 96 ? 0.928 18.965 -9.766 1.00 63.38 96 PRO A O 1
ATOM 750 N N . GLY A 1 97 ? 1.482 21.080 -10.307 1.00 62.09 97 GLY A N 1
ATOM 751 C CA . GLY A 1 97 ? 1.021 21.702 -9.057 1.00 62.09 97 GLY A CA 1
ATOM 752 C C . GLY A 1 97 ? 2.123 21.947 -8.015 1.00 62.09 97 GLY A C 1
ATOM 753 O O . GLY A 1 97 ? 1.886 22.662 -7.051 1.00 62.09 97 GLY A O 1
ATOM 754 N N . ALA A 1 98 ? 3.348 21.450 -8.232 1.00 57.81 98 ALA A N 1
ATOM 755 C CA . ALA A 1 98 ? 4.535 21.819 -7.449 1.00 57.81 98 ALA A CA 1
ATOM 756 C C . ALA A 1 98 ? 5.197 23.131 -7.915 1.00 57.81 98 ALA A C 1
ATOM 758 O O . ALA A 1 98 ? 6.283 23.483 -7.452 1.00 57.81 98 ALA A O 1
ATOM 759 N N . SER A 1 99 ? 4.570 23.859 -8.844 1.00 46.00 99 SER A N 1
ATOM 760 C CA . SER A 1 99 ? 5.129 25.064 -9.453 1.00 46.00 99 SER A CA 1
ATOM 761 C C . SER A 1 99 ? 5.207 26.229 -8.460 1.00 46.00 99 SER A C 1
ATOM 763 O O . SER A 1 99 ? 4.252 26.978 -8.284 1.00 46.00 99 SER A O 1
ATOM 765 N N . GLY A 1 100 ? 6.383 26.395 -7.852 1.00 44.28 100 GLY A N 1
ATOM 766 C CA . GLY A 1 100 ? 7.145 27.654 -7.831 1.00 44.28 100 GLY A CA 1
ATOM 767 C C . GLY A 1 100 ? 6.615 28.855 -7.037 1.00 44.28 100 GLY A C 1
ATOM 768 O O . GLY A 1 100 ? 7.341 29.837 -6.907 1.00 44.28 100 GLY A O 1
ATOM 769 N N . GLY A 1 101 ? 5.406 28.812 -6.480 1.00 47.44 101 GLY A N 1
ATOM 770 C CA . GLY A 1 101 ? 4.915 29.835 -5.558 1.00 47.44 101 GLY A CA 1
ATOM 771 C C . GLY A 1 101 ? 5.513 29.626 -4.169 1.00 47.44 101 GLY A C 1
ATOM 772 O O . GLY A 1 101 ? 5.155 28.673 -3.485 1.00 47.44 101 GLY A O 1
ATOM 773 N N . SER A 1 102 ? 6.414 30.518 -3.758 1.00 50.59 102 SER A N 1
ATOM 774 C CA . SER A 1 102 ? 7.252 30.511 -2.542 1.00 50.59 102 SER A CA 1
ATOM 775 C C . SER A 1 102 ? 6.539 30.388 -1.166 1.00 50.59 102 SER A C 1
ATOM 777 O O . SER A 1 102 ? 7.123 30.766 -0.153 1.00 50.59 102 SER A O 1
ATOM 779 N N . GLY A 1 103 ? 5.307 29.880 -1.068 1.00 49.47 103 GLY A N 1
ATOM 780 C CA . GLY A 1 103 ? 4.551 29.836 0.194 1.00 49.47 103 GLY A CA 1
ATOM 781 C C . GLY A 1 103 ? 3.876 28.512 0.558 1.00 49.47 103 GLY A C 1
ATOM 782 O O . GLY A 1 103 ? 3.592 28.298 1.730 1.00 49.47 103 GLY A O 1
ATOM 783 N N . SER A 1 104 ? 3.629 27.601 -0.386 1.00 49.81 104 SER A N 1
ATOM 784 C CA . SER A 1 104 ? 2.960 26.326 -0.091 1.00 49.81 104 SER A CA 1
ATOM 785 C C . SER A 1 104 ? 3.554 25.236 -0.974 1.00 49.81 104 SER A C 1
ATOM 787 O O . SER A 1 104 ? 3.115 25.006 -2.098 1.00 49.81 104 SER A O 1
ATOM 789 N N . GLY A 1 105 ? 4.654 24.640 -0.506 1.00 57.38 105 GLY A N 1
ATOM 790 C CA . GLY A 1 105 ? 5.301 23.540 -1.215 1.00 57.38 105 GLY A CA 1
ATOM 791 C C . GLY A 1 105 ? 4.311 22.394 -1.403 1.00 57.38 105 GLY A C 1
ATOM 792 O O . GLY A 1 105 ? 3.618 22.032 -0.453 1.00 57.38 105 GLY A O 1
ATOM 793 N N . ALA A 1 106 ? 4.243 21.833 -2.613 1.00 69.25 106 ALA A N 1
ATOM 794 C CA . ALA A 1 106 ? 3.439 20.646 -2.878 1.00 69.25 106 ALA A CA 1
ATOM 795 C C . ALA A 1 106 ? 3.810 19.550 -1.871 1.00 69.25 106 ALA A C 1
ATOM 797 O O . ALA A 1 106 ? 4.928 19.029 -1.885 1.00 69.25 106 ALA A O 1
ATOM 798 N N . GLY A 1 107 ? 2.881 19.272 -0.957 1.00 89.69 107 GLY A N 1
ATOM 799 C CA . GLY A 1 107 ? 3.038 18.251 0.064 1.00 89.69 107 GLY A CA 1
ATOM 800 C C . GLY A 1 107 ? 3.187 16.864 -0.551 1.00 89.69 107 GLY A C 1
ATOM 801 O O . GLY A 1 107 ? 2.810 16.627 -1.702 1.00 89.69 107 GLY A O 1
ATOM 802 N N . ASP A 1 108 ? 3.723 15.930 0.232 1.00 94.81 108 ASP A N 1
ATOM 803 C CA . ASP A 1 108 ? 3.635 14.521 -0.139 1.00 94.81 108 ASP A CA 1
ATOM 804 C C . ASP A 1 108 ? 2.145 14.112 -0.094 1.00 94.81 108 ASP A C 1
ATOM 806 O O . ASP A 1 108 ? 1.351 14.652 0.687 1.00 94.81 108 ASP A O 1
ATOM 810 N N . ARG A 1 109 ? 1.751 13.157 -0.940 1.00 94.56 109 ARG A N 1
ATOM 811 C CA . ARG A 1 109 ? 0.375 12.644 -0.984 1.00 94.56 109 ARG A CA 1
ATOM 812 C C . ARG A 1 109 ? 0.303 11.260 -0.363 1.00 94.56 109 ARG A C 1
ATOM 814 O O . ARG A 1 109 ? 1.266 10.497 -0.424 1.00 94.56 109 ARG A O 1
ATOM 821 N N . VAL A 1 110 ? -0.848 10.913 0.196 1.00 96.31 110 VAL A N 1
ATOM 822 C CA . VAL A 1 110 ? -1.144 9.572 0.706 1.00 96.31 110 VAL A CA 1
ATOM 823 C C . VAL A 1 110 ? -2.383 9.036 0.021 1.00 96.31 110 VAL A C 1
ATOM 825 O O . VAL A 1 110 ? -3.410 9.707 -0.035 1.00 96.31 110 VAL A O 1
ATOM 828 N N . VAL A 1 111 ? -2.274 7.810 -0.472 1.00 95.81 111 VAL A N 1
ATOM 829 C CA . VAL A 1 111 ? -3.377 7.020 -1.008 1.00 95.81 111 VAL A CA 1
ATOM 830 C C . VAL A 1 111 ? -3.627 5.871 -0.044 1.00 95.81 111 VAL A C 1
ATOM 832 O O . VAL A 1 111 ? -2.716 5.086 0.227 1.00 95.81 111 VAL A O 1
ATOM 835 N N . VAL A 1 112 ? -4.847 5.771 0.476 1.00 96.19 112 VAL A N 1
ATOM 836 C CA . VAL A 1 112 ? -5.273 4.665 1.338 1.00 96.19 112 VAL A CA 1
ATOM 837 C C . VAL A 1 112 ? -6.351 3.872 0.621 1.00 96.19 112 VAL A C 1
ATOM 839 O O . VAL A 1 112 ? -7.445 4.374 0.407 1.00 96.19 112 VAL A O 1
ATOM 842 N N . ASP A 1 113 ? -6.049 2.637 0.244 1.00 95.25 113 ASP A N 1
ATOM 843 C CA . ASP A 1 113 ? -6.988 1.723 -0.395 1.00 95.25 113 ASP A CA 1
ATOM 844 C C . ASP A 1 113 ? -7.493 0.680 0.611 1.00 95.25 113 ASP A C 1
ATOM 846 O O . ASP A 1 113 ? -6.718 -0.081 1.204 1.00 95.25 113 ASP A O 1
ATOM 850 N N . LEU A 1 114 ? -8.815 0.662 0.795 1.00 94.50 114 LEU A N 1
ATOM 851 C CA . LEU A 1 114 ? -9.520 -0.228 1.718 1.00 94.50 114 LEU A CA 1
ATOM 852 C C . LEU A 1 114 ? -9.979 -1.534 1.062 1.00 94.50 114 LEU A C 1
ATOM 854 O O . LEU A 1 114 ? -10.354 -2.467 1.770 1.00 94.50 114 LEU A O 1
ATOM 858 N N . SER A 1 115 ? -9.908 -1.650 -0.268 1.00 92.50 115 SER A N 1
ATOM 859 C CA . SER A 1 115 ? -10.349 -2.855 -0.981 1.00 92.50 115 SER A CA 1
ATOM 860 C C . SER A 1 115 ? -9.670 -4.163 -0.535 1.00 92.50 115 SER A C 1
ATOM 862 O O . SER A 1 115 ? -10.369 -5.180 -0.482 1.00 92.50 115 SER A O 1
ATOM 864 N N . PRO A 1 116 ? -8.391 -4.187 -0.094 1.00 94.69 116 PRO A N 1
ATOM 865 C CA . PRO A 1 116 ? -7.786 -5.381 0.499 1.00 94.69 116 PRO A CA 1
ATOM 866 C C . PRO A 1 116 ? -8.506 -5.919 1.743 1.00 94.69 116 PRO A C 1
ATOM 868 O O . PRO A 1 116 ? -8.345 -7.086 2.101 1.00 94.69 116 PRO A O 1
ATOM 871 N N . LEU A 1 117 ? -9.322 -5.111 2.428 1.00 93.12 117 LEU A N 1
ATOM 872 C CA . LEU A 1 117 ? -10.120 -5.593 3.554 1.00 93.12 117 LEU A CA 1
ATOM 873 C C . LEU A 1 117 ? -11.212 -6.570 3.099 1.00 93.12 117 LEU A C 1
ATOM 875 O O . LEU A 1 117 ? -11.552 -7.463 3.876 1.00 93.12 117 LEU A O 1
ATOM 879 N N . ARG A 1 118 ? -11.672 -6.477 1.839 1.00 90.69 118 ARG A N 1
ATOM 880 C CA . ARG A 1 118 ? -12.750 -7.286 1.237 1.00 90.69 118 ARG A CA 1
ATOM 881 C C . ARG A 1 118 ? -14.043 -7.234 2.056 1.00 90.69 118 ARG A C 1
ATOM 883 O O . ARG A 1 118 ? -14.562 -8.262 2.488 1.00 90.69 118 ARG A O 1
ATOM 890 N N . ARG A 1 119 ? -14.498 -6.010 2.332 1.00 85.88 119 ARG A N 1
ATOM 891 C CA . ARG A 1 119 ? -15.655 -5.695 3.178 1.00 85.88 119 ARG A CA 1
ATOM 892 C C . ARG A 1 119 ? -16.481 -4.579 2.551 1.00 85.88 119 ARG A C 1
ATOM 894 O O . ARG A 1 119 ? -15.909 -3.677 1.950 1.00 85.88 119 ARG A O 1
ATOM 901 N N . GLU A 1 120 ? -17.794 -4.642 2.741 1.00 78.88 120 GLU A N 1
ATOM 902 C CA . GLU A 1 120 ? -18.718 -3.562 2.367 1.00 78.88 120 GLU A CA 1
ATOM 903 C C . GLU A 1 120 ? -18.787 -2.465 3.440 1.00 78.88 120 GLU A C 1
ATOM 905 O O . GLU A 1 120 ? -18.979 -1.296 3.116 1.00 78.88 120 GLU A O 1
ATOM 910 N N . ASP A 1 121 ? -18.615 -2.849 4.710 1.00 83.69 121 ASP A N 1
ATOM 911 C CA . ASP A 1 121 ? -18.806 -2.013 5.896 1.00 83.69 121 ASP A CA 1
ATOM 912 C C . ASP A 1 121 ? -17.506 -1.310 6.324 1.00 83.69 121 ASP A C 1
ATOM 914 O O . ASP A 1 121 ? -16.942 -1.557 7.397 1.00 83.69 121 ASP A O 1
ATOM 918 N N . THR A 1 122 ? -16.972 -0.465 5.441 1.00 89.94 122 THR A N 1
ATOM 919 C CA . THR A 1 122 ? -15.719 0.272 5.672 1.00 89.94 122 THR A CA 1
ATOM 920 C C . THR A 1 122 ? -15.905 1.626 6.354 1.00 89.94 122 THR A C 1
ATOM 922 O O . THR A 1 122 ? -14.907 2.258 6.696 1.00 89.94 122 THR A O 1
ATOM 925 N N . GLU A 1 123 ? -17.134 2.061 6.643 1.00 90.62 123 GLU A N 1
ATOM 926 C CA . GLU A 1 123 ? -17.435 3.422 7.116 1.00 90.62 123 GLU A CA 1
ATOM 927 C C . GLU A 1 123 ? -16.723 3.762 8.427 1.00 90.62 123 GLU A C 1
ATOM 929 O O . GLU A 1 123 ? -16.205 4.864 8.597 1.00 90.62 123 GLU A O 1
ATOM 934 N N . ALA A 1 124 ? -16.659 2.806 9.357 1.00 91.31 124 ALA A N 1
ATOM 935 C CA . ALA A 1 124 ? -15.971 3.007 10.630 1.00 91.31 124 ALA A CA 1
ATOM 936 C C . ALA A 1 124 ? -14.457 3.206 10.438 1.00 91.31 124 ALA A C 1
ATOM 938 O O . ALA A 1 124 ? -13.842 4.008 11.141 1.00 91.31 124 ALA A O 1
ATOM 939 N N . VAL A 1 125 ? -13.858 2.498 9.474 1.00 94.56 125 VAL A N 1
ATOM 940 C CA . VAL A 1 125 ? -12.434 2.637 9.135 1.00 94.56 125 VAL A CA 1
ATOM 941 C C . VAL A 1 125 ? -12.196 3.961 8.410 1.00 94.56 125 VAL A C 1
ATOM 943 O O . VAL A 1 125 ? -11.249 4.668 8.737 1.00 94.56 125 VAL A O 1
ATOM 946 N N . GLU A 1 126 ? -13.074 4.341 7.483 1.00 95.25 126 GLU A N 1
ATOM 947 C CA . GLU A 1 126 ? -13.016 5.629 6.782 1.00 95.25 126 GLU A CA 1
ATOM 948 C C . GLU A 1 126 ? -13.090 6.808 7.761 1.00 95.25 126 GLU A C 1
ATOM 950 O O . GLU A 1 126 ? -12.230 7.689 7.732 1.00 95.25 126 GLU A O 1
ATOM 955 N N . ALA A 1 127 ? -14.061 6.801 8.679 1.00 95.75 127 ALA A N 1
ATOM 956 C CA . ALA A 1 127 ? -14.213 7.839 9.697 1.00 95.75 127 ALA A CA 1
ATOM 957 C C . ALA A 1 127 ? -12.980 7.937 10.610 1.00 95.75 127 ALA A C 1
ATOM 959 O O . ALA A 1 127 ? -12.497 9.035 10.900 1.00 95.75 127 ALA A O 1
ATOM 960 N N . LEU A 1 128 ? -12.426 6.790 11.017 1.00 96.88 128 LEU A N 1
ATOM 961 C CA . LEU A 1 128 ? -11.202 6.720 11.814 1.00 96.88 128 LEU A CA 1
ATOM 962 C C . LEU A 1 128 ? -10.001 7.324 11.075 1.00 96.88 128 LEU A C 1
ATOM 964 O O . LEU A 1 128 ? -9.222 8.075 11.666 1.00 96.88 128 LEU A O 1
ATOM 968 N N . LEU A 1 129 ? -9.849 7.014 9.787 1.00 97.31 129 LEU A N 1
ATOM 969 C CA . LEU A 1 129 ? -8.770 7.541 8.953 1.00 97.31 129 LEU A CA 1
ATOM 970 C C . LEU A 1 129 ? -8.914 9.049 8.725 1.00 97.31 129 LEU A C 1
ATOM 972 O O . LEU A 1 129 ? -7.917 9.760 8.824 1.00 97.31 129 LEU A O 1
ATOM 976 N N . LEU A 1 130 ? -10.132 9.548 8.496 1.00 97.31 130 LEU A N 1
ATOM 977 C CA . LEU A 1 130 ? -10.409 10.986 8.390 1.00 97.31 130 LEU A CA 1
ATOM 978 C C . LEU A 1 130 ? -10.057 11.729 9.686 1.00 97.31 130 LEU A C 1
ATOM 980 O O . LEU A 1 130 ? -9.357 12.739 9.628 1.00 97.31 130 LEU A O 1
ATOM 984 N N . SER A 1 131 ? -10.472 11.207 10.848 1.00 97.94 131 SER A N 1
ATOM 985 C CA . SER A 1 131 ? -10.105 11.778 12.156 1.00 97.94 131 SER A CA 1
ATOM 986 C C . SER A 1 131 ? -8.590 11.796 12.348 1.00 97.94 131 SER A C 1
ATOM 988 O O . SER A 1 131 ? -8.009 12.827 12.676 1.00 97.94 131 SER A O 1
ATOM 990 N N . THR A 1 132 ? -7.930 10.671 12.061 1.00 98.00 132 THR A N 1
ATOM 991 C CA . THR A 1 132 ? -6.475 10.530 12.215 1.00 98.00 132 THR A CA 1
ATOM 992 C C . THR A 1 132 ? -5.715 11.485 11.287 1.00 98.00 132 THR A C 1
ATOM 994 O O . THR A 1 132 ? -4.705 12.062 11.685 1.00 98.00 132 THR A O 1
ATOM 997 N N . ALA A 1 133 ? -6.193 11.689 10.057 1.00 97.81 133 ALA A N 1
ATOM 998 C CA . ALA A 1 133 ? -5.613 12.653 9.127 1.00 97.81 133 ALA A CA 1
ATOM 999 C C . ALA A 1 133 ? -5.751 14.091 9.650 1.00 97.81 133 ALA A C 1
ATOM 1001 O O . ALA A 1 133 ? -4.766 14.831 9.664 1.00 97.81 133 ALA A O 1
ATOM 1002 N N . ALA A 1 134 ? -6.941 14.460 10.137 1.00 97.56 134 ALA A N 1
ATOM 1003 C CA . ALA A 1 134 ? -7.210 15.781 10.698 1.00 97.56 134 ALA A CA 1
ATOM 1004 C C . ALA A 1 134 ? -6.353 16.073 11.945 1.00 97.56 134 ALA A C 1
ATOM 1006 O O . ALA A 1 134 ? -5.753 17.142 12.032 1.00 97.56 134 ALA A O 1
ATOM 1007 N N . GLU A 1 135 ? -6.215 15.105 12.861 1.00 97.88 135 GLU A N 1
ATOM 1008 C CA . GLU A 1 135 ? -5.335 15.181 14.045 1.00 97.88 135 GLU A CA 1
ATOM 1009 C C . GLU A 1 135 ? -3.875 15.493 13.676 1.00 97.88 135 GLU A C 1
ATOM 1011 O O . GLU A 1 135 ? -3.155 16.147 14.430 1.00 97.88 135 GLU A O 1
ATOM 1016 N N . MET A 1 136 ? -3.429 15.025 12.509 1.00 97.75 136 MET A N 1
ATOM 1017 C CA . MET A 1 136 ? -2.062 15.204 12.023 1.00 97.75 136 MET A CA 1
ATOM 1018 C C . MET A 1 136 ? -1.896 16.395 11.073 1.00 97.75 136 MET A C 1
ATOM 1020 O O . MET A 1 136 ? -0.788 16.621 10.589 1.00 97.75 136 MET A O 1
ATOM 1024 N N . GLY A 1 137 ? -2.963 17.159 10.820 1.00 96.44 137 GLY A N 1
ATOM 1025 C CA . GLY A 1 137 ? -2.941 18.320 9.932 1.00 96.44 137 GLY A CA 1
ATOM 1026 C C . GLY A 1 137 ? -2.886 17.972 8.442 1.00 96.44 137 GLY A C 1
ATOM 1027 O O . GLY A 1 137 ? -2.446 18.798 7.646 1.00 96.44 137 GLY A O 1
ATOM 1028 N N . LEU A 1 138 ? -3.303 16.764 8.049 1.00 96.62 138 LEU A N 1
ATOM 1029 C CA . LEU A 1 138 ? -3.431 16.398 6.640 1.00 96.62 138 LEU A CA 1
ATOM 1030 C C . LEU A 1 138 ? -4.769 16.892 6.087 1.00 96.62 138 LEU A C 1
ATOM 1032 O O . LEU A 1 138 ? -5.815 16.798 6.732 1.00 96.62 138 LEU A O 1
ATOM 1036 N N . ARG A 1 139 ? -4.741 17.353 4.840 1.00 95.69 139 ARG A N 1
ATOM 1037 C CA . ARG A 1 139 ? -5.924 17.726 4.069 1.00 95.69 139 ARG A CA 1
ATOM 1038 C C . ARG A 1 139 ? -6.473 16.497 3.354 1.00 95.69 139 ARG A C 1
ATOM 1040 O O . ARG A 1 139 ? -5.752 15.878 2.577 1.00 95.69 139 ARG A O 1
ATOM 1047 N N . ALA A 1 140 ? -7.741 16.160 3.576 1.00 95.69 140 ALA A N 1
ATOM 1048 C CA . ALA A 1 140 ? -8.432 15.170 2.753 1.00 95.69 140 ALA A CA 1
ATOM 1049 C C . ALA A 1 140 ? -8.714 15.753 1.357 1.00 95.69 140 ALA A C 1
ATOM 1051 O O . ALA A 1 140 ? -9.141 16.902 1.238 1.00 95.69 140 ALA A O 1
ATOM 1052 N N . VAL A 1 141 ? -8.475 14.964 0.312 1.00 92.75 141 VAL A N 1
ATOM 1053 C CA . VAL A 1 141 ? -8.643 15.373 -1.088 1.00 92.75 141 VAL A CA 1
ATOM 1054 C C . VAL A 1 141 ? -9.810 14.613 -1.703 1.00 92.75 141 VAL A C 1
ATOM 1056 O O . VAL A 1 141 ? -9.850 13.383 -1.674 1.00 92.75 141 VAL A O 1
ATOM 1059 N N . GLY A 1 142 ? -10.775 15.347 -2.258 1.00 88.94 142 GLY A N 1
ATOM 1060 C CA . GLY A 1 142 ? -11.928 14.751 -2.931 1.00 88.94 142 GLY A CA 1
ATOM 1061 C C . GLY A 1 142 ? -11.587 14.192 -4.317 1.00 88.94 142 GLY A C 1
ATOM 1062 O O . GLY A 1 142 ? -10.657 14.649 -4.979 1.00 88.94 142 GLY A O 1
ATOM 1063 N N . TYR A 1 143 ? -12.403 13.257 -4.811 1.00 82.38 143 TYR A N 1
ATOM 1064 C CA . TYR A 1 143 ? -12.270 12.690 -6.165 1.00 82.38 143 TYR A CA 1
ATOM 1065 C C . TYR A 1 143 ? -12.398 13.725 -7.297 1.00 82.38 143 TYR A C 1
ATOM 1067 O O . TYR A 1 143 ? -11.937 13.480 -8.404 1.00 82.38 143 TYR A O 1
ATOM 1075 N N . GLY A 1 144 ? -13.020 14.881 -7.042 1.00 81.81 144 GLY A N 1
ATOM 1076 C CA . GLY A 1 144 ? -13.081 15.974 -8.019 1.00 81.81 144 GLY A CA 1
ATOM 1077 C C . GLY A 1 144 ? -11.746 16.706 -8.204 1.00 81.81 144 GLY A C 1
ATOM 1078 O O . GLY A 1 144 ? -11.503 17.268 -9.265 1.00 81.81 144 GLY A O 1
ATOM 1079 N N . GLU A 1 145 ? -10.873 16.685 -7.194 1.00 83.75 145 GLU A N 1
ATOM 1080 C CA . GLU A 1 145 ? -9.554 17.332 -7.242 1.00 83.75 145 GLU A CA 1
ATOM 1081 C C . GLU A 1 145 ? -8.462 16.396 -7.766 1.00 83.75 145 GLU A C 1
ATOM 1083 O O . GLU A 1 145 ? -7.449 16.848 -8.302 1.00 83.75 145 GLU A O 1
ATOM 1088 N N . ARG A 1 146 ? -8.660 15.082 -7.612 1.00 80.62 146 ARG A N 1
ATOM 1089 C CA . ARG A 1 146 ? -7.732 14.059 -8.081 1.00 80.62 146 ARG A CA 1
ATOM 1090 C C . ARG A 1 146 ? -8.448 13.079 -8.989 1.00 80.62 146 ARG A C 1
ATOM 1092 O O . ARG A 1 146 ? -9.295 12.311 -8.540 1.00 80.62 146 ARG A O 1
ATOM 1099 N N . ALA A 1 147 ? -8.036 13.067 -10.251 1.00 70.69 147 ALA A N 1
ATOM 1100 C CA . ALA A 1 147 ? -8.600 12.160 -11.227 1.00 70.69 147 ALA A CA 1
ATOM 1101 C C . ALA A 1 147 ? -8.350 10.686 -10.806 1.00 70.69 147 ALA A C 1
ATOM 1103 O O . ALA A 1 147 ? -7.243 10.339 -10.374 1.00 70.69 147 ALA A O 1
ATOM 1104 N N . PRO A 1 148 ? -9.385 9.824 -10.843 1.00 61.94 148 PRO A N 1
ATOM 1105 C CA . PRO A 1 148 ? -9.331 8.459 -10.311 1.00 61.94 148 PRO A CA 1
ATOM 1106 C C . PRO A 1 148 ? -8.453 7.505 -11.135 1.00 61.94 148 PRO A C 1
ATOM 1108 O O . PRO A 1 148 ? -8.113 6.426 -10.664 1.00 61.94 148 PRO A O 1
ATOM 1111 N N . ASP A 1 149 ? -8.078 7.888 -12.350 1.00 67.25 149 ASP A N 1
ATOM 1112 C CA . ASP A 1 149 ? -7.077 7.223 -13.186 1.00 67.25 149 ASP A CA 1
ATOM 1113 C C . ASP A 1 149 ? -5.640 7.442 -12.676 1.00 67.25 149 ASP A C 1
ATOM 1115 O O . ASP A 1 149 ? -4.740 6.659 -12.981 1.00 67.25 149 ASP A O 1
ATOM 1119 N N . VAL A 1 150 ? -5.419 8.450 -11.827 1.00 77.62 150 VAL A N 1
ATOM 1120 C CA . VAL A 1 150 ? -4.132 8.728 -11.177 1.00 77.62 150 VAL A CA 1
ATOM 1121 C C . VAL A 1 150 ? -4.023 7.930 -9.878 1.00 77.62 150 VAL A C 1
ATOM 1123 O O . VAL A 1 150 ? -3.838 8.488 -8.793 1.00 77.62 150 VAL A O 1
ATOM 1126 N N . LEU A 1 151 ? -4.166 6.609 -9.964 1.00 84.00 151 LEU A N 1
ATOM 1127 C CA . LEU A 1 151 ? -3.889 5.709 -8.847 1.00 84.00 151 LEU A CA 1
ATOM 1128 C C . LEU A 1 151 ? -2.485 5.122 -8.950 1.00 84.00 151 LEU A C 1
ATOM 1130 O O . LEU A 1 151 ? -1.996 4.870 -10.052 1.00 84.00 151 LEU A O 1
ATOM 1134 N N . PRO A 1 152 ? -1.818 4.878 -7.807 1.00 84.38 152 PRO A N 1
ATOM 1135 C CA . PRO A 1 152 ? -0.485 4.297 -7.822 1.00 84.38 152 PRO A CA 1
ATOM 1136 C C . PRO A 1 152 ? -0.513 2.830 -8.256 1.00 84.38 152 PRO A C 1
ATOM 1138 O O . PRO A 1 152 ? 0.532 2.295 -8.599 1.00 84.38 152 PRO A O 1
ATOM 1141 N N . PHE A 1 153 ? -1.677 2.174 -8.247 1.00 86.31 153 PHE A N 1
ATOM 1142 C CA . PHE A 1 153 ? -1.861 0.785 -8.655 1.00 86.31 153 PHE A CA 1
ATOM 1143 C C . PHE A 1 153 ? -2.703 0.677 -9.931 1.00 86.31 153 PHE A C 1
ATOM 1145 O O . PHE A 1 153 ? -3.619 1.459 -10.175 1.00 86.31 153 PHE A O 1
ATOM 1152 N N . SER A 1 154 ? -2.395 -0.336 -10.735 1.00 80.06 154 SER A N 1
ATOM 1153 C CA . SER A 1 154 ? -3.129 -0.703 -11.941 1.00 80.06 154 SER A CA 1
ATOM 1154 C C . SER A 1 154 ? -4.394 -1.470 -11.551 1.00 80.06 154 SER A C 1
ATOM 1156 O O . SER A 1 154 ? -4.308 -2.580 -11.023 1.00 80.06 154 SER A O 1
ATOM 1158 N N . ILE A 1 155 ? -5.561 -0.885 -11.811 1.00 76.31 155 ILE A N 1
ATOM 1159 C CA . ILE A 1 155 ? -6.852 -1.577 -11.734 1.00 76.31 155 ILE A CA 1
ATOM 1160 C C . ILE A 1 155 ? -7.259 -1.914 -13.163 1.00 76.31 155 ILE A C 1
ATOM 1162 O O . ILE A 1 155 ? -7.202 -1.042 -14.030 1.00 76.31 155 ILE A O 1
ATOM 1166 N N . LEU A 1 156 ? -7.654 -3.159 -13.412 1.00 64.12 156 LEU A N 1
ATOM 1167 C CA . LEU A 1 156 ? -8.299 -3.497 -14.674 1.00 64.12 156 LEU A CA 1
ATOM 1168 C C . LEU A 1 156 ? -9.802 -3.284 -14.501 1.00 64.12 156 LEU A C 1
ATOM 1170 O O . LEU A 1 156 ? -10.349 -3.770 -13.506 1.00 64.12 156 LEU A O 1
ATOM 1174 N N . PRO A 1 157 ? -10.483 -2.585 -15.425 1.00 62.75 157 PRO A N 1
ATOM 1175 C CA . PRO A 1 157 ? -11.918 -2.782 -15.530 1.00 62.75 157 PRO A CA 1
ATOM 1176 C C . PRO A 1 157 ? -12.164 -4.279 -15.796 1.00 62.75 157 PRO A C 1
ATOM 1178 O O . PRO A 1 157 ? -11.334 -4.908 -16.466 1.00 62.75 157 PRO A O 1
ATOM 1181 N N . PRO A 1 158 ? -13.239 -4.869 -15.250 1.00 57.47 158 PRO A N 1
ATOM 1182 C CA . PRO A 1 158 ? -13.649 -6.202 -15.677 1.00 57.47 158 PRO A CA 1
ATOM 1183 C C . PRO A 1 158 ? -13.794 -6.202 -17.206 1.00 57.47 158 PRO A C 1
ATOM 1185 O O . PRO A 1 158 ? -14.267 -5.224 -17.788 1.00 57.47 158 PRO A O 1
ATOM 1188 N N . THR A 1 159 ? -13.284 -7.236 -17.871 1.00 65.56 159 THR A N 1
ATOM 1189 C CA . THR A 1 159 ? -13.495 -7.382 -19.319 1.00 65.56 159 THR A CA 1
ATOM 1190 C C . THR A 1 159 ? -14.926 -7.844 -19.588 1.00 65.56 159 THR A C 1
ATOM 1192 O O . THR A 1 159 ? -15.494 -8.539 -18.754 1.00 65.56 159 THR A O 1
ATOM 1195 N N . GLU A 1 160 ? -15.507 -7.489 -20.740 1.00 71.62 160 GLU A N 1
ATOM 1196 C CA . GLU A 1 160 ? -16.875 -7.908 -21.109 1.00 71.62 160 GLU A CA 1
ATOM 1197 C C . GLU A 1 160 ? -17.033 -9.439 -21.035 1.00 71.62 160 GLU A C 1
ATOM 1199 O O . GLU A 1 160 ? -17.997 -9.934 -20.467 1.00 71.62 160 GLU A O 1
ATOM 1204 N N . GLU A 1 161 ? -16.027 -10.198 -21.483 1.00 68.06 161 GLU A N 1
ATOM 1205 C CA . GLU A 1 161 ? -16.002 -11.668 -21.385 1.00 68.06 161 GLU A CA 1
ATOM 1206 C C . GLU A 1 161 ? -16.010 -12.175 -19.928 1.00 68.06 161 GLU A C 1
ATOM 1208 O O . GLU A 1 161 ? -16.605 -13.207 -19.623 1.00 68.06 161 GLU A O 1
ATOM 1213 N N . GLU A 1 162 ? -15.357 -11.462 -19.006 1.00 60.44 162 GLU A N 1
ATOM 1214 C CA . GLU A 1 162 ? -15.360 -11.799 -17.576 1.00 60.44 162 GLU A CA 1
ATOM 1215 C C . GLU A 1 162 ? -16.671 -11.390 -16.895 1.00 60.44 162 GLU A C 1
ATOM 1217 O O . GLU A 1 162 ? -17.100 -12.068 -15.961 1.00 60.44 162 GLU A O 1
ATOM 1222 N N . GLU A 1 163 ? -17.307 -10.303 -17.341 1.00 62.59 163 GLU A N 1
ATOM 1223 C CA . GLU A 1 163 ? -18.667 -9.944 -16.926 1.00 62.59 163 GLU A CA 1
ATOM 1224 C C . GLU A 1 163 ? -19.662 -11.019 -17.388 1.00 62.59 163 GLU A C 1
ATOM 1226 O O . GLU A 1 163 ? -20.486 -11.472 -16.593 1.00 62.59 163 GLU A O 1
ATOM 1231 N N . GLU A 1 164 ? -19.512 -11.526 -18.615 1.00 70.44 164 GLU A N 1
ATOM 1232 C CA . GLU A 1 164 ? -20.307 -12.636 -19.147 1.00 70.44 164 GLU A CA 1
ATOM 1233 C C . GLU A 1 164 ? -20.053 -13.955 -18.396 1.00 70.44 164 GLU A C 1
ATOM 1235 O O . GLU A 1 164 ? -21.005 -14.639 -18.019 1.00 70.44 164 GLU A O 1
ATOM 1240 N N . GLU A 1 165 ? -18.797 -14.326 -18.108 1.00 65.25 165 GLU A N 1
ATOM 1241 C CA . GLU A 1 165 ? -18.481 -15.516 -17.297 1.00 65.25 165 GLU A CA 1
ATOM 1242 C C . GLU A 1 165 ? -19.040 -15.382 -15.869 1.00 65.25 165 GLU A C 1
ATOM 1244 O O . GLU A 1 165 ? -19.579 -16.343 -15.303 1.00 65.25 165 GLU A O 1
ATOM 1249 N N . PHE A 1 166 ? -18.969 -14.181 -15.291 1.00 52.19 166 PHE A N 1
ATOM 1250 C CA . PHE A 1 166 ? -19.565 -13.869 -13.997 1.00 52.19 166 PHE A CA 1
ATOM 1251 C C . PHE A 1 166 ? -21.088 -14.061 -14.025 1.00 52.19 166 PHE A C 1
ATOM 1253 O O . PHE A 1 166 ? -21.628 -14.757 -13.155 1.00 52.19 166 PHE A O 1
ATOM 1260 N N . ASP A 1 167 ? -21.770 -13.546 -15.045 1.00 61.81 167 ASP A N 1
ATOM 1261 C CA . ASP A 1 167 ? -23.215 -13.698 -15.219 1.00 61.81 167 ASP A CA 1
ATOM 1262 C C . ASP A 1 167 ? -23.626 -15.157 -15.474 1.00 61.81 167 ASP A C 1
ATOM 1264 O O . ASP A 1 167 ? -24.601 -15.641 -14.888 1.00 61.81 167 ASP A O 1
ATOM 1268 N N . LEU A 1 168 ? -22.836 -15.910 -16.246 1.00 64.25 168 LEU A N 1
ATOM 1269 C CA . LEU A 1 168 ? -23.039 -17.345 -16.466 1.00 64.25 168 LEU A CA 1
ATOM 1270 C C . LEU A 1 168 ? -22.863 -18.151 -15.172 1.00 64.25 168 LEU A C 1
ATOM 1272 O O . LEU A 1 168 ? -23.665 -19.042 -14.880 1.00 64.25 168 LEU A O 1
ATOM 1276 N N . SER A 1 169 ? -21.863 -17.819 -14.350 1.00 55.19 169 SER A N 1
ATOM 1277 C CA . SER A 1 169 ? -21.645 -18.472 -13.052 1.00 55.19 169 SER A CA 1
ATOM 1278 C C . SER A 1 169 ? -22.766 -18.171 -12.047 1.00 55.19 169 SER A C 1
ATOM 1280 O O . SER A 1 169 ? -23.147 -19.038 -11.253 1.00 55.19 169 SER A O 1
ATOM 1282 N N . ARG A 1 170 ? -23.355 -16.969 -12.115 1.00 55.97 170 ARG A N 1
ATOM 1283 C CA . ARG A 1 170 ? -24.523 -16.566 -11.321 1.00 55.97 170 ARG A CA 1
ATOM 1284 C 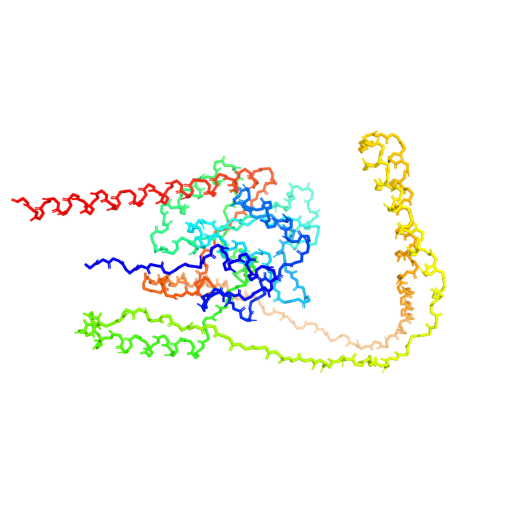C . ARG A 1 170 ? -25.789 -17.297 -11.771 1.00 55.97 170 ARG A C 1
ATOM 1286 O O . ARG A 1 170 ? -26.577 -17.710 -10.921 1.00 55.97 170 ARG A O 1
ATOM 1293 N N . ALA A 1 171 ? -25.962 -17.502 -13.076 1.00 60.84 171 ALA A N 1
ATOM 1294 C CA . ALA A 1 171 ? -27.062 -18.289 -13.626 1.00 60.84 171 ALA A CA 1
ATOM 1295 C C . ALA A 1 171 ? -26.946 -19.783 -13.261 1.00 60.84 171 ALA A C 1
ATOM 1297 O O . ALA A 1 171 ? -27.941 -20.402 -12.889 1.00 60.84 171 ALA A O 1
ATOM 1298 N N . ALA A 1 172 ? -25.735 -20.351 -13.292 1.00 54.47 172 ALA A N 1
ATOM 1299 C CA . ALA A 1 172 ? -25.491 -21.763 -12.981 1.00 54.47 172 ALA A CA 1
ATOM 1300 C C . ALA A 1 172 ? -25.543 -22.086 -11.471 1.00 54.47 172 ALA A C 1
ATOM 1302 O O . ALA A 1 172 ? -25.991 -23.164 -11.071 1.00 54.47 172 ALA A O 1
ATOM 1303 N N . GLY A 1 173 ? -25.124 -21.147 -10.614 1.00 47.12 173 GLY A N 1
ATOM 1304 C CA . GLY A 1 173 ? -25.132 -21.297 -9.153 1.00 47.12 173 GLY A CA 1
ATOM 1305 C C . GLY A 1 173 ? -26.527 -21.316 -8.514 1.00 47.12 173 GLY A C 1
ATOM 1306 O O . GLY A 1 173 ? -26.664 -21.771 -7.384 1.00 47.12 173 GLY A O 1
ATOM 1307 N N . ALA A 1 174 ? -27.576 -20.895 -9.229 1.00 49.41 174 ALA A N 1
ATOM 1308 C CA . ALA A 1 174 ? -28.954 -20.941 -8.732 1.00 49.41 174 ALA A CA 1
ATOM 1309 C C . ALA A 1 174 ? -29.563 -22.363 -8.710 1.00 49.41 174 ALA A C 1
ATOM 1311 O O . ALA A 1 174 ? -30.629 -22.558 -8.129 1.00 49.41 174 ALA A O 1
ATOM 1312 N N . SER A 1 175 ? -28.902 -23.362 -9.312 1.00 48.09 175 SER A N 1
ATOM 1313 C CA . SER A 1 175 ? -29.429 -24.733 -9.445 1.00 48.09 175 SER A CA 1
ATOM 1314 C C . SER A 1 175 ? -28.613 -25.838 -8.749 1.00 48.09 175 SER A C 1
ATOM 1316 O O . SER A 1 175 ? -28.963 -27.009 -8.874 1.00 48.09 175 SER A O 1
ATOM 1318 N N . GLY A 1 176 ? -27.523 -25.512 -8.041 1.00 45.38 176 GLY A N 1
ATOM 1319 C CA . GLY A 1 176 ? -26.449 -26.482 -7.760 1.00 45.38 176 GLY A CA 1
ATOM 1320 C C . GLY A 1 176 ? -26.253 -27.010 -6.330 1.00 45.38 176 GLY A C 1
ATOM 1321 O O . GLY A 1 176 ? -25.403 -27.878 -6.150 1.00 45.38 176 GLY A O 1
ATOM 1322 N N . ASP A 1 177 ? -26.987 -26.553 -5.312 1.00 43.56 177 ASP A N 1
ATOM 1323 C CA . ASP A 1 177 ? -26.620 -26.804 -3.897 1.00 43.56 177 ASP A CA 1
ATOM 1324 C C . ASP A 1 177 ? -27.023 -28.178 -3.305 1.00 43.56 177 ASP A C 1
ATOM 1326 O O . ASP A 1 177 ? -27.025 -28.362 -2.090 1.00 43.56 177 ASP A O 1
ATOM 1330 N N . ALA A 1 178 ? -27.339 -29.190 -4.121 1.00 47.94 178 ALA A N 1
ATOM 1331 C CA . ALA A 1 178 ? -27.889 -30.455 -3.609 1.00 47.94 178 ALA A CA 1
ATOM 1332 C C . ALA A 1 178 ? -26.966 -31.690 -3.647 1.00 47.94 178 ALA A C 1
ATOM 1334 O O . ALA A 1 178 ? -27.426 -32.757 -3.241 1.00 47.94 178 ALA A O 1
ATOM 1335 N N . LYS A 1 179 ? -25.718 -31.644 -4.152 1.00 43.56 179 LYS A N 1
ATOM 1336 C CA . LYS A 1 179 ? -25.052 -32.923 -4.505 1.00 43.56 179 LYS A CA 1
ATOM 1337 C C . LYS A 1 179 ? -23.525 -33.044 -4.432 1.00 43.56 179 LYS A C 1
ATOM 1339 O O . LYS A 1 179 ? -22.959 -33.823 -5.190 1.00 43.56 179 LYS A O 1
ATOM 1344 N N . ALA A 1 180 ? -22.846 -32.350 -3.520 1.00 42.41 180 ALA A N 1
ATOM 1345 C CA . ALA A 1 180 ? -21.391 -32.508 -3.374 1.00 42.41 180 ALA A CA 1
ATOM 1346 C C . ALA A 1 180 ? -20.946 -32.660 -1.909 1.00 42.41 180 ALA A C 1
ATOM 1348 O O . ALA A 1 180 ? -20.288 -31.790 -1.346 1.00 42.41 180 ALA A O 1
ATOM 1349 N N . GLN A 1 181 ? -21.306 -33.790 -1.297 1.00 39.19 181 GLN A N 1
ATOM 1350 C CA . GLN A 1 181 ? -20.656 -34.318 -0.092 1.00 39.19 181 GLN A CA 1
ATOM 1351 C C . GLN A 1 181 ? -20.593 -35.851 -0.155 1.00 39.19 181 GLN A C 1
ATOM 1353 O O . GLN A 1 181 ? -21.152 -36.541 0.682 1.00 39.19 181 GLN A O 1
ATOM 1358 N N . GLU A 1 182 ? -19.914 -36.404 -1.156 1.00 45.12 182 GLU A N 1
ATOM 1359 C CA . GLU A 1 182 ? -19.331 -37.746 -1.061 1.00 45.12 182 GLU A CA 1
ATOM 1360 C C . GLU A 1 182 ? -18.302 -37.910 -2.183 1.00 45.12 182 GLU A C 1
ATOM 1362 O O . GLU A 1 182 ? -18.526 -37.411 -3.279 1.00 45.12 182 GLU A O 1
ATOM 1367 N N . GLU A 1 183 ? -17.196 -38.602 -1.895 1.00 37.41 183 GLU A N 1
ATOM 1368 C CA . GLU A 1 183 ? -16.056 -38.873 -2.794 1.00 37.41 183 GLU A CA 1
ATOM 1369 C C . GLU A 1 183 ? -15.095 -37.668 -2.973 1.00 37.41 183 GLU A C 1
ATOM 1371 O O . GLU A 1 183 ? -15.490 -36.554 -3.271 1.00 37.41 183 GLU A O 1
ATOM 1376 N N . GLY A 1 184 ? -13.781 -37.745 -2.755 1.00 35.47 184 GLY A N 1
ATOM 1377 C CA . GLY A 1 184 ? -12.885 -38.886 -2.755 1.00 35.47 184 GLY A CA 1
ATOM 1378 C C . GLY A 1 184 ? -11.529 -38.540 -2.127 1.00 35.47 184 GLY A C 1
ATOM 1379 O O . GLY A 1 184 ? -11.062 -37.402 -2.113 1.00 35.47 184 GLY A O 1
ATOM 1380 N N . ARG A 1 185 ? -10.928 -39.583 -1.566 1.00 37.00 185 ARG A N 1
ATOM 1381 C CA . ARG A 1 185 ? -9.626 -39.661 -0.900 1.00 37.00 185 ARG A CA 1
ATOM 1382 C C . ARG A 1 185 ? -8.500 -39.649 -1.955 1.00 37.00 185 ARG A C 1
ATOM 1384 O O . ARG A 1 185 ? -8.653 -40.335 -2.963 1.00 37.00 185 ARG A O 1
ATOM 1391 N N . PRO A 1 186 ? -7.374 -38.939 -1.761 1.00 39.16 186 PRO A N 1
ATOM 1392 C CA . PRO A 1 186 ? -6.299 -38.909 -2.754 1.00 39.16 186 PRO A CA 1
ATOM 1393 C C . PRO A 1 186 ? -5.468 -40.204 -2.748 1.00 39.16 186 PRO A C 1
ATOM 1395 O O . PRO A 1 186 ? -5.001 -40.645 -1.698 1.00 39.16 186 PRO A O 1
ATOM 1398 N N . GLN A 1 187 ? -5.276 -40.788 -3.936 1.00 35.72 187 GLN A N 1
ATOM 1399 C CA . GLN A 1 187 ? -4.228 -41.769 -4.231 1.00 35.72 187 GLN A CA 1
ATOM 1400 C C . GLN A 1 187 ? -2.964 -41.035 -4.694 1.00 35.72 187 GLN A C 1
ATOM 1402 O O . GLN A 1 187 ? -3.017 -40.195 -5.593 1.00 35.72 187 GLN A O 1
ATOM 1407 N N . GLU A 1 188 ? -1.832 -41.379 -4.086 1.00 41.66 188 GLU A N 1
ATOM 1408 C CA . GLU A 1 188 ? -0.494 -41.073 -4.596 1.00 41.66 188 GLU A CA 1
ATOM 1409 C C . GLU A 1 188 ? -0.199 -41.901 -5.856 1.00 41.66 188 GLU A C 1
ATOM 1411 O O . GLU A 1 188 ? -0.541 -43.087 -5.892 1.00 41.66 188 GLU A O 1
ATOM 1416 N N . PRO A 1 189 ? 0.527 -41.343 -6.838 1.00 46.88 189 PRO A N 1
ATOM 1417 C CA . PRO A 1 189 ? 1.303 -42.161 -7.751 1.00 46.88 189 PRO A CA 1
ATOM 1418 C C . PRO A 1 189 ? 2.813 -41.967 -7.581 1.00 46.88 189 PRO A C 1
ATOM 1420 O O . PRO A 1 189 ? 3.332 -40.881 -7.319 1.00 46.88 189 PRO A O 1
ATOM 1423 N N . ALA A 1 190 ? 3.477 -43.105 -7.749 1.00 33.41 190 ALA A N 1
ATOM 1424 C CA . ALA A 1 190 ? 4.887 -43.376 -7.577 1.00 33.41 190 ALA A CA 1
ATOM 1425 C C . ALA A 1 190 ? 5.792 -42.783 -8.673 1.00 33.41 190 ALA A C 1
ATOM 1427 O O . ALA A 1 190 ? 5.358 -42.355 -9.741 1.00 33.41 190 ALA A O 1
ATOM 1428 N N . ALA A 1 191 ? 7.083 -42.809 -8.353 1.00 37.34 191 ALA A N 1
ATOM 1429 C CA . ALA A 1 191 ? 8.223 -42.342 -9.124 1.00 37.34 191 ALA A CA 1
ATOM 1430 C C . ALA A 1 191 ? 8.506 -43.116 -10.429 1.00 37.34 191 ALA A C 1
ATOM 1432 O O . ALA A 1 191 ? 8.258 -44.316 -10.503 1.00 37.34 191 ALA A O 1
ATOM 1433 N N . ALA A 1 192 ? 9.152 -42.411 -11.372 1.00 35.09 192 ALA A N 1
ATOM 1434 C CA . ALA A 1 192 ? 10.360 -42.787 -12.137 1.00 35.09 192 ALA A CA 1
ATOM 1435 C C . ALA A 1 192 ? 10.274 -42.382 -13.621 1.00 35.09 192 ALA A C 1
ATOM 1437 O O . ALA A 1 192 ? 9.361 -42.808 -14.319 1.00 35.09 192 ALA A O 1
ATOM 1438 N N . MET A 1 193 ? 11.262 -41.615 -14.103 1.00 35.66 193 MET A N 1
ATOM 1439 C CA . MET A 1 193 ? 12.134 -41.962 -15.246 1.00 35.66 193 MET A CA 1
ATOM 1440 C C . MET A 1 193 ? 12.974 -40.761 -15.712 1.00 35.66 193 MET A C 1
ATOM 1442 O O . MET A 1 193 ? 12.547 -39.609 -15.682 1.00 35.66 193 MET A O 1
ATOM 1446 N N . GLU A 1 194 ? 14.200 -41.105 -16.096 1.00 38.47 194 GLU A N 1
ATOM 1447 C CA . GLU A 1 194 ? 15.337 -40.292 -16.522 1.00 38.47 194 GLU A CA 1
ATOM 1448 C C . GLU A 1 194 ? 15.243 -39.778 -17.974 1.00 38.47 194 GLU A C 1
ATOM 1450 O O . GLU A 1 194 ? 14.477 -40.298 -18.781 1.00 38.47 194 GLU A O 1
ATOM 1455 N N . GLY A 1 195 ? 16.158 -38.859 -18.324 1.00 35.38 195 GLY A N 1
ATOM 1456 C CA . GLY A 1 195 ? 16.791 -38.807 -19.651 1.00 35.38 195 GLY A CA 1
ATOM 1457 C C . GLY A 1 195 ? 16.347 -37.672 -20.580 1.00 35.38 195 GLY A C 1
ATOM 1458 O O . GLY A 1 195 ? 15.212 -37.641 -21.041 1.00 35.38 195 GLY A O 1
ATOM 1459 N N . GLY A 1 196 ? 17.271 -36.767 -20.930 1.00 35.00 196 GLY A N 1
ATOM 1460 C CA . GLY A 1 196 ? 17.041 -35.758 -21.972 1.00 35.00 196 GLY A CA 1
ATOM 1461 C C . GLY A 1 196 ? 18.157 -34.721 -22.095 1.00 35.00 196 GLY A C 1
ATOM 1462 O O . GLY A 1 196 ? 18.090 -33.652 -21.498 1.00 35.00 196 GLY A O 1
ATOM 1463 N N . GLU A 1 197 ? 19.181 -35.064 -22.871 1.00 34.88 197 GLU A N 1
ATOM 1464 C CA . GLU A 1 197 ? 20.372 -34.278 -23.200 1.00 34.88 197 GLU A CA 1
ATOM 1465 C C . GLU A 1 197 ? 20.133 -33.324 -24.399 1.00 34.88 197 GLU A C 1
ATOM 1467 O O . GLU A 1 197 ? 19.363 -33.639 -25.301 1.00 34.88 197 GLU A O 1
ATOM 1472 N N . ALA A 1 198 ? 20.868 -32.201 -24.410 1.00 35.00 198 ALA A N 1
ATOM 1473 C CA . ALA A 1 198 ? 21.264 -31.345 -25.546 1.00 35.00 198 ALA A CA 1
ATOM 1474 C C . ALA A 1 198 ? 20.220 -30.527 -26.356 1.00 35.00 198 ALA A C 1
ATOM 1476 O O . ALA A 1 198 ? 19.455 -31.058 -27.150 1.00 35.00 198 ALA A O 1
ATOM 1477 N N . ALA A 1 199 ? 20.349 -29.189 -26.299 1.00 36.50 199 ALA A N 1
ATOM 1478 C CA . ALA A 1 199 ? 20.442 -28.297 -27.475 1.00 36.50 199 ALA A CA 1
ATOM 1479 C C . ALA A 1 199 ? 20.702 -26.839 -27.035 1.00 36.50 199 ALA A C 1
ATOM 1481 O O . ALA A 1 199 ? 19.889 -26.226 -26.344 1.00 36.50 199 ALA A O 1
ATOM 1482 N N . GLY A 1 200 ? 21.847 -26.275 -27.431 1.00 40.78 200 GLY A N 1
ATOM 1483 C CA . GLY A 1 200 ? 22.195 -24.871 -27.190 1.00 40.78 200 GLY A CA 1
ATOM 1484 C C . GLY A 1 200 ? 21.553 -23.905 -28.199 1.00 40.78 200 GLY A C 1
ATOM 1485 O O . GLY A 1 200 ? 21.220 -24.316 -29.312 1.00 40.78 200 GLY A O 1
ATOM 1486 N N . PRO A 1 201 ? 21.417 -22.607 -27.872 1.00 49.62 201 PRO A N 1
ATOM 1487 C CA . PRO A 1 201 ? 21.069 -21.594 -28.858 1.00 49.62 201 PRO A CA 1
ATOM 1488 C C . PRO A 1 201 ? 22.309 -20.859 -29.392 1.00 49.62 201 PRO A C 1
ATOM 1490 O O . PRO A 1 201 ? 23.129 -20.326 -28.645 1.00 49.62 201 PRO A O 1
ATOM 1493 N N . SER A 1 202 ? 22.398 -20.816 -30.722 1.00 36.91 202 SER A N 1
ATOM 1494 C CA . SER A 1 202 ? 23.338 -20.001 -31.499 1.00 36.91 202 SER A CA 1
ATOM 1495 C C . SER A 1 202 ? 23.113 -18.493 -31.288 1.00 36.91 202 SER A C 1
ATOM 1497 O O . SER A 1 202 ? 21.961 -18.063 -31.166 1.00 36.91 202 SER A O 1
ATOM 1499 N N . PRO A 1 203 ? 24.170 -17.660 -31.322 1.00 46.25 203 PRO A N 1
ATOM 1500 C CA . PRO A 1 203 ? 24.040 -16.210 -31.268 1.00 46.25 203 PRO A CA 1
ATOM 1501 C C . PRO A 1 203 ? 23.652 -15.646 -32.643 1.00 46.25 203 PRO A C 1
ATOM 1503 O O . PRO A 1 203 ? 24.244 -15.982 -33.668 1.00 46.25 203 PRO A O 1
ATOM 1506 N N . ARG A 1 204 ? 22.650 -14.760 -32.664 1.00 37.72 204 ARG A N 1
ATOM 1507 C CA . ARG A 1 204 ? 22.298 -13.962 -33.845 1.00 37.72 204 ARG A CA 1
ATOM 1508 C C . ARG A 1 204 ? 23.200 -12.733 -33.929 1.00 37.72 204 ARG A C 1
ATOM 1510 O O . ARG A 1 204 ? 23.185 -11.889 -33.038 1.00 37.72 204 ARG A O 1
ATOM 1517 N N . CYS A 1 205 ? 23.937 -12.640 -35.030 1.00 35.72 205 CYS A N 1
ATOM 1518 C CA . CYS A 1 205 ? 24.674 -11.458 -35.460 1.00 35.72 205 CYS A CA 1
ATOM 1519 C C . CYS A 1 205 ? 23.759 -10.470 -36.203 1.00 35.72 205 CYS A C 1
ATOM 1521 O O . CYS A 1 205 ? 22.914 -10.883 -36.997 1.00 35.72 205 CYS A O 1
ATOM 1523 N N . GLY A 1 206 ? 24.005 -9.174 -36.000 1.00 37.28 206 GLY A N 1
ATOM 1524 C CA . GLY A 1 206 ? 23.503 -8.062 -36.817 1.00 37.28 206 GLY A CA 1
ATOM 1525 C C . GLY A 1 206 ? 23.051 -6.888 -35.944 1.00 37.28 206 GLY A C 1
ATOM 1526 O O . GLY A 1 206 ? 22.158 -7.052 -35.127 1.00 37.28 206 GLY A O 1
ATOM 1527 N N . GLY A 1 207 ? 23.605 -5.682 -36.023 1.00 38.03 207 GLY A N 1
ATOM 1528 C CA . GLY A 1 207 ? 24.689 -5.152 -36.839 1.00 38.03 207 GLY A CA 1
ATOM 1529 C C . GLY A 1 207 ? 24.909 -3.671 -36.497 1.00 38.03 207 GLY A C 1
ATOM 1530 O O . GLY A 1 207 ? 24.112 -3.071 -35.781 1.00 38.03 207 GLY A O 1
ATOM 1531 N N . GLY A 1 208 ? 25.981 -3.091 -37.040 1.00 43.28 208 GLY A N 1
ATOM 1532 C CA . GLY A 1 208 ? 26.018 -1.665 -37.380 1.00 43.28 208 GLY A CA 1
ATOM 1533 C C . GLY A 1 208 ? 26.194 -0.656 -36.243 1.00 43.28 208 GLY A C 1
ATOM 1534 O O . GLY A 1 208 ? 25.495 0.349 -36.227 1.00 43.28 208 GLY A O 1
ATOM 1535 N N . GLY A 1 209 ? 27.145 -0.871 -35.337 1.00 42.22 209 GLY A N 1
ATOM 1536 C CA . GLY A 1 209 ? 27.748 0.208 -34.551 1.00 42.22 209 GLY A CA 1
ATOM 1537 C C . GLY A 1 209 ? 29.252 0.155 -34.773 1.00 42.22 209 GLY A C 1
ATOM 1538 O O . GLY A 1 209 ? 29.849 -0.893 -34.537 1.00 42.22 209 GLY A O 1
ATOM 1539 N N . GLY A 1 210 ? 29.852 1.223 -35.304 1.00 50.12 210 GLY A N 1
ATOM 1540 C CA . GLY A 1 210 ? 31.306 1.302 -35.486 1.00 50.12 210 GLY A CA 1
ATOM 1541 C C . GLY A 1 210 ? 32.056 1.043 -34.170 1.00 50.12 210 GLY A C 1
ATOM 1542 O O . GLY A 1 210 ? 31.450 1.164 -33.104 1.00 50.12 210 GLY A O 1
ATOM 1543 N N . PRO A 1 211 ? 33.345 0.665 -34.226 1.00 49.03 211 PRO A N 1
ATOM 1544 C CA . PRO A 1 211 ? 34.132 0.328 -33.045 1.00 49.03 211 PRO A CA 1
ATOM 1545 C C . PRO A 1 211 ? 34.293 1.567 -32.158 1.00 49.03 211 PRO A C 1
ATOM 1547 O O . PRO A 1 211 ? 35.203 2.366 -32.333 1.00 49.03 211 PRO A O 1
ATOM 1550 N N . VAL A 1 212 ? 33.370 1.745 -31.218 1.00 59.19 212 VAL A N 1
ATOM 1551 C CA . VAL A 1 212 ? 33.581 2.558 -30.020 1.00 59.19 212 VAL A CA 1
ATOM 1552 C C . VAL A 1 212 ? 34.671 1.833 -29.247 1.00 59.19 212 VAL A C 1
ATOM 1554 O O . VAL A 1 212 ? 34.482 0.647 -28.990 1.00 59.19 212 VAL A O 1
ATOM 1557 N N . ASP A 1 213 ? 35.797 2.493 -28.964 1.00 62.19 213 ASP A N 1
ATOM 1558 C CA . ASP A 1 213 ? 37.040 1.929 -28.412 1.00 62.19 213 ASP A CA 1
ATOM 1559 C C . ASP A 1 213 ? 36.818 0.770 -27.419 1.00 62.19 213 ASP A C 1
ATOM 1561 O O . ASP A 1 213 ? 36.743 0.937 -26.195 1.00 62.19 213 ASP A O 1
ATOM 1565 N N . THR A 1 214 ? 36.709 -0.446 -27.964 1.00 75.31 214 THR A N 1
ATOM 1566 C CA . THR A 1 214 ? 36.299 -1.644 -27.218 1.00 75.31 214 THR A CA 1
ATOM 1567 C C . THR A 1 214 ? 37.357 -2.045 -26.202 1.00 75.31 214 THR A C 1
ATOM 1569 O O . THR A 1 214 ? 37.050 -2.637 -25.170 1.00 75.31 214 THR A O 1
ATOM 1572 N N . GLU A 1 215 ? 38.608 -1.689 -26.480 1.00 88.06 215 GLU A N 1
ATOM 1573 C CA . GLU A 1 215 ? 39.755 -1.985 -25.634 1.00 88.06 215 GLU A CA 1
ATOM 1574 C C . GLU A 1 215 ? 39.798 -1.092 -24.384 1.00 88.06 215 GLU A C 1
ATOM 1576 O O . GLU A 1 215 ? 40.017 -1.597 -23.281 1.00 88.06 215 GLU A O 1
ATOM 1581 N N . ALA A 1 216 ? 39.482 0.203 -24.513 1.00 89.25 216 ALA A N 1
ATOM 1582 C CA . ALA A 1 216 ? 39.439 1.134 -23.384 1.00 89.25 216 ALA A CA 1
ATOM 1583 C C . ALA A 1 216 ? 38.325 0.769 -22.388 1.00 89.25 216 ALA A C 1
ATOM 1585 O O . ALA A 1 216 ? 38.558 0.695 -21.177 1.00 89.25 216 ALA A O 1
ATOM 1586 N N . CYS A 1 217 ? 37.130 0.445 -22.895 1.00 91.19 217 CYS A N 1
ATOM 1587 C CA . CYS A 1 217 ? 36.026 -0.028 -22.058 1.00 91.19 217 CYS A CA 1
ATOM 1588 C C . CYS A 1 217 ? 36.352 -1.374 -21.388 1.00 91.19 217 CYS A C 1
ATOM 1590 O O . CYS A 1 217 ? 36.041 -1.576 -20.212 1.00 91.19 217 CYS A O 1
ATOM 1592 N N . ALA A 1 218 ? 37.012 -2.296 -22.101 1.00 93.19 218 ALA A N 1
ATOM 1593 C CA . ALA A 1 218 ? 37.432 -3.579 -21.537 1.00 93.19 218 ALA A CA 1
ATOM 1594 C C . ALA A 1 218 ? 38.468 -3.412 -20.411 1.00 93.19 218 ALA A C 1
ATOM 1596 O O . ALA A 1 218 ? 38.363 -4.079 -19.378 1.00 93.19 218 ALA A O 1
ATOM 1597 N N . HIS A 1 219 ? 39.429 -2.498 -20.574 1.00 94.94 219 HIS A N 1
ATOM 1598 C CA . HIS A 1 219 ? 40.413 -2.177 -19.541 1.00 94.94 219 HIS A CA 1
ATOM 1599 C C . HIS A 1 219 ? 39.751 -1.588 -18.286 1.00 94.94 219 HIS A C 1
ATOM 1601 O O . HIS A 1 219 ? 40.008 -2.053 -17.175 1.00 94.94 219 HIS A O 1
ATOM 1607 N N . LEU A 1 220 ? 38.835 -0.625 -18.452 1.00 95.38 220 LEU A N 1
ATOM 1608 C CA . LEU A 1 220 ? 38.090 -0.025 -17.338 1.00 95.38 220 LEU A CA 1
ATOM 1609 C C . LEU A 1 220 ? 37.230 -1.052 -16.589 1.00 95.38 220 LEU A C 1
ATOM 1611 O O . LEU A 1 220 ? 37.200 -1.049 -15.359 1.00 95.38 220 LEU A O 1
ATOM 1615 N N . ARG A 1 221 ? 36.583 -1.984 -17.300 1.00 95.81 221 ARG A N 1
ATOM 1616 C CA . ARG A 1 221 ? 35.822 -3.082 -16.676 1.00 95.81 221 ARG A CA 1
ATOM 1617 C C . ARG A 1 221 ? 36.704 -3.967 -15.799 1.00 95.81 221 ARG A C 1
ATOM 1619 O O . ARG A 1 221 ? 36.322 -4.254 -14.665 1.00 95.81 221 ARG A O 1
ATOM 1626 N N . ARG A 1 222 ? 37.892 -4.342 -16.286 1.00 96.75 222 ARG A N 1
ATOM 1627 C CA . ARG A 1 222 ? 38.867 -5.126 -15.510 1.00 96.75 222 ARG A CA 1
ATOM 1628 C C . ARG A 1 222 ? 39.339 -4.365 -14.268 1.00 96.75 222 ARG A C 1
ATOM 1630 O O . ARG A 1 222 ? 39.373 -4.942 -13.186 1.00 96.75 222 ARG A O 1
ATOM 1637 N N . ALA A 1 223 ? 39.622 -3.069 -14.401 1.00 97.50 223 ALA A N 1
ATOM 1638 C CA . ALA A 1 223 ? 40.025 -2.224 -13.278 1.00 97.50 223 ALA A CA 1
ATOM 1639 C C . ALA A 1 223 ? 38.921 -2.102 -12.207 1.00 97.50 223 ALA A C 1
ATOM 1641 O O . ALA A 1 223 ? 39.202 -2.197 -11.013 1.00 97.50 223 ALA A O 1
ATOM 1642 N N . VAL A 1 224 ? 37.652 -1.950 -12.611 1.00 97.88 224 VAL A N 1
ATOM 1643 C CA . VAL A 1 224 ? 36.503 -1.947 -11.684 1.00 97.88 224 VAL A CA 1
ATOM 1644 C C . VAL A 1 224 ? 36.386 -3.283 -10.947 1.00 97.88 224 VAL A C 1
ATOM 1646 O O . VAL A 1 224 ? 36.128 -3.302 -9.739 1.00 97.88 224 VAL A O 1
ATOM 1649 N N . GLU A 1 225 ? 36.571 -4.400 -11.651 1.00 96.44 225 GLU A N 1
ATOM 1650 C CA . GLU A 1 225 ? 36.527 -5.736 -11.057 1.00 96.44 225 GLU A CA 1
ATOM 1651 C C . GLU A 1 225 ? 37.635 -5.921 -10.011 1.00 96.44 225 GLU A C 1
ATOM 1653 O O . GLU A 1 225 ? 37.334 -6.280 -8.867 1.00 96.44 225 GLU A O 1
ATOM 1658 N N . GLU A 1 226 ? 38.878 -5.580 -10.355 1.00 97.50 226 GLU A N 1
ATOM 1659 C CA . GLU A 1 226 ? 40.041 -5.652 -9.464 1.00 97.50 226 GLU A CA 1
ATOM 1660 C C . GLU A 1 226 ? 39.877 -4.755 -8.227 1.00 97.50 226 GLU A C 1
ATOM 1662 O O . GLU A 1 226 ? 40.032 -5.221 -7.093 1.00 97.50 226 GLU A O 1
ATOM 1667 N N . ALA A 1 227 ? 39.450 -3.501 -8.408 1.00 97.50 227 ALA A N 1
ATOM 1668 C CA . ALA A 1 227 ? 39.174 -2.586 -7.300 1.00 97.50 227 ALA A CA 1
ATOM 1669 C C . ALA A 1 227 ? 38.063 -3.123 -6.376 1.00 97.50 227 ALA A C 1
ATOM 1671 O O . ALA A 1 227 ? 38.165 -3.046 -5.147 1.00 97.50 227 ALA A O 1
ATOM 1672 N N . SER A 1 228 ? 37.014 -3.734 -6.940 1.00 97.56 228 SER A N 1
ATOM 1673 C CA . SER A 1 228 ? 35.941 -4.355 -6.152 1.00 97.56 228 SER A CA 1
ATOM 1674 C C . SER A 1 228 ? 36.421 -5.571 -5.349 1.00 97.56 228 SER A C 1
ATOM 1676 O O . SER A 1 228 ? 35.947 -5.803 -4.232 1.00 97.56 228 SER A O 1
ATOM 1678 N N . ALA A 1 229 ? 37.354 -6.354 -5.900 1.00 97.25 229 ALA A N 1
ATOM 1679 C CA . ALA A 1 229 ? 37.975 -7.481 -5.217 1.00 97.25 229 ALA A CA 1
ATOM 1680 C C . ALA A 1 229 ? 38.879 -6.994 -4.074 1.00 97.25 229 ALA A C 1
ATOM 1682 O O . ALA A 1 229 ? 38.832 -7.558 -2.981 1.00 97.25 229 ALA A O 1
ATOM 1683 N N . GLY A 1 230 ? 39.609 -5.892 -4.274 1.00 97.06 230 GLY A N 1
ATOM 1684 C CA . GLY A 1 230 ? 40.393 -5.231 -3.227 1.00 97.06 230 GLY A CA 1
ATOM 1685 C C . GLY A 1 230 ? 39.539 -4.785 -2.035 1.00 97.06 230 GLY A C 1
ATOM 1686 O O . GLY A 1 230 ? 39.865 -5.097 -0.890 1.00 97.06 230 GLY A O 1
ATOM 1687 N N . VAL A 1 231 ? 38.392 -4.141 -2.288 1.00 97.75 231 VAL A N 1
ATOM 1688 C CA . VAL A 1 231 ? 37.451 -3.742 -1.220 1.00 97.75 231 VAL A CA 1
ATOM 1689 C C . VAL A 1 231 ? 36.918 -4.959 -0.454 1.00 97.75 231 VAL A C 1
ATOM 1691 O O . VAL A 1 231 ? 36.811 -4.906 0.772 1.00 97.75 231 VAL A O 1
ATOM 1694 N N . ARG A 1 232 ? 36.601 -6.060 -1.150 1.00 97.25 232 ARG A N 1
ATOM 1695 C CA . ARG A 1 232 ? 36.169 -7.316 -0.510 1.00 97.25 232 ARG A CA 1
ATOM 1696 C C . ARG A 1 232 ? 37.275 -7.926 0.343 1.00 97.25 232 ARG A C 1
ATOM 1698 O O . ARG A 1 232 ? 37.028 -8.224 1.504 1.00 97.25 232 ARG A O 1
ATOM 1705 N N . LYS A 1 233 ? 38.506 -8.006 -0.169 1.00 97.44 233 LYS A N 1
ATOM 1706 C CA . LYS A 1 233 ? 39.668 -8.516 0.572 1.00 97.44 233 LYS A CA 1
ATOM 1707 C C . LYS A 1 233 ? 39.934 -7.726 1.859 1.00 97.44 233 LYS A C 1
ATOM 1709 O O . LYS A 1 233 ? 40.177 -8.335 2.895 1.00 97.44 233 LYS A O 1
ATOM 1714 N N . LEU A 1 234 ? 39.822 -6.395 1.823 1.00 97.12 234 LEU A N 1
ATOM 1715 C CA . LEU A 1 234 ? 39.974 -5.552 3.019 1.00 97.12 234 LEU A CA 1
ATOM 1716 C C . LEU A 1 234 ? 38.888 -5.828 4.074 1.00 97.12 234 LEU A C 1
ATOM 1718 O O . LEU A 1 234 ? 39.168 -5.805 5.270 1.00 97.12 234 LEU A O 1
ATOM 1722 N N . LYS A 1 235 ? 37.651 -6.097 3.646 1.00 96.38 235 LYS A N 1
ATOM 1723 C CA . LYS A 1 235 ? 36.521 -6.351 4.553 1.00 96.38 235 LYS A CA 1
ATOM 1724 C C . LYS A 1 235 ? 36.507 -7.770 5.108 1.00 96.38 235 LYS A C 1
ATOM 1726 O O . LYS A 1 235 ? 36.334 -7.957 6.306 1.00 96.38 235 LYS A O 1
ATOM 1731 N N . GLU A 1 236 ? 36.662 -8.754 4.233 1.00 95.31 236 GLU A N 1
ATOM 1732 C CA . GLU A 1 236 ? 36.514 -10.175 4.553 1.00 95.31 236 GLU A CA 1
ATOM 1733 C C . GLU A 1 236 ? 37.826 -10.786 5.048 1.00 95.31 236 GLU A C 1
ATOM 1735 O O . GLU A 1 236 ? 37.813 -11.589 5.973 1.00 95.31 236 GLU A O 1
ATOM 1740 N N . GLY A 1 237 ? 38.962 -10.392 4.464 1.00 93.12 237 GLY A N 1
ATOM 1741 C CA . GLY A 1 237 ? 40.276 -10.925 4.826 1.00 93.12 237 GLY A CA 1
ATOM 1742 C C . GLY A 1 237 ? 40.889 -10.232 6.040 1.00 93.12 237 GLY A C 1
ATOM 1743 O O . GLY A 1 237 ? 41.381 -10.895 6.946 1.00 93.12 237 GLY A O 1
ATOM 1744 N N . GLU A 1 238 ? 40.848 -8.899 6.074 1.00 91.94 238 GLU A N 1
ATOM 1745 C CA . GLU A 1 238 ? 41.469 -8.105 7.149 1.00 91.94 238 GLU A CA 1
ATOM 1746 C C . GLU A 1 238 ? 40.473 -7.665 8.236 1.00 91.94 238 GLU A C 1
ATOM 1748 O O . GLU A 1 238 ? 40.861 -7.002 9.196 1.00 91.94 238 GLU A O 1
ATOM 1753 N N . GLY A 1 239 ? 39.186 -8.007 8.100 1.00 95.56 239 GLY A N 1
ATOM 1754 C CA . GLY A 1 239 ? 38.147 -7.659 9.075 1.00 95.56 239 GLY A CA 1
ATOM 1755 C C . GLY A 1 239 ? 37.876 -6.155 9.199 1.00 95.56 239 GLY A C 1
ATOM 1756 O O . GLY A 1 239 ? 37.315 -5.707 10.202 1.00 95.56 239 GLY A O 1
ATOM 1757 N N . ARG A 1 240 ? 38.284 -5.344 8.213 1.00 96.81 240 ARG A N 1
ATOM 1758 C CA . ARG A 1 240 ? 38.124 -3.888 8.283 1.00 96.81 240 ARG A CA 1
ATOM 1759 C C . ARG A 1 240 ? 36.674 -3.482 8.080 1.00 96.81 240 ARG A C 1
ATOM 1761 O O . ARG A 1 240 ? 35.957 -3.990 7.219 1.00 96.81 240 ARG A O 1
ATOM 1768 N N . THR A 1 241 ? 36.253 -2.487 8.850 1.00 96.12 241 THR A N 1
ATOM 1769 C CA . THR A 1 241 ? 34.904 -1.922 8.755 1.00 96.12 241 THR A CA 1
ATOM 1770 C C . THR A 1 241 ? 34.856 -0.767 7.753 1.00 96.12 241 THR A C 1
ATOM 1772 O O . THR A 1 241 ? 35.879 -0.206 7.367 1.00 96.12 241 THR A O 1
ATOM 1775 N N . ASN A 1 242 ? 33.651 -0.344 7.358 1.00 94.44 242 ASN A N 1
ATOM 1776 C CA . ASN A 1 242 ? 33.452 0.813 6.467 1.00 94.44 242 ASN A CA 1
ATOM 1777 C C . ASN A 1 242 ? 34.009 2.138 7.028 1.00 94.44 242 ASN A C 1
ATOM 1779 O O . ASN A 1 242 ? 34.137 3.116 6.292 1.00 94.44 242 ASN A O 1
ATOM 1783 N N . SER A 1 243 ? 34.300 2.194 8.329 1.00 94.69 243 SER A N 1
ATOM 1784 C CA . SER A 1 243 ? 34.862 3.377 8.978 1.00 94.69 243 SER A CA 1
ATOM 1785 C C . SER A 1 243 ? 36.371 3.514 8.763 1.00 94.69 243 SER A C 1
ATOM 1787 O O . SER A 1 243 ? 36.882 4.627 8.908 1.00 94.69 243 SER A O 1
ATOM 1789 N N . ASP A 1 244 ? 37.056 2.426 8.394 1.00 97.88 244 ASP A N 1
ATOM 1790 C CA . ASP A 1 244 ? 38.505 2.381 8.196 1.00 97.88 244 ASP A CA 1
ATOM 1791 C C . ASP A 1 244 ? 38.936 3.288 7.019 1.00 97.88 244 ASP A C 1
ATOM 1793 O O . ASP A 1 244 ? 38.348 3.206 5.932 1.00 97.88 244 ASP A O 1
ATOM 1797 N N . PRO A 1 245 ? 39.951 4.158 7.202 1.00 97.44 245 PRO A N 1
ATOM 1798 C CA . PRO A 1 245 ? 40.456 5.033 6.146 1.00 97.44 245 PRO A CA 1
ATOM 1799 C C . PRO A 1 245 ? 40.870 4.301 4.862 1.00 97.44 245 PRO A C 1
ATOM 1801 O O . PRO A 1 245 ? 40.627 4.821 3.773 1.00 97.44 245 PRO A O 1
ATOM 1804 N N . LEU A 1 246 ? 41.437 3.092 4.958 1.00 96.62 246 LEU A N 1
ATOM 1805 C CA . LEU A 1 246 ? 41.854 2.316 3.786 1.00 96.62 246 LEU A CA 1
ATOM 1806 C C . LEU A 1 246 ? 40.655 1.773 3.007 1.00 96.62 246 LEU A C 1
ATOM 1808 O O . LEU A 1 246 ? 40.653 1.811 1.778 1.00 96.62 246 LEU A O 1
ATOM 1812 N N . VAL A 1 247 ? 39.602 1.333 3.705 1.00 97.31 247 VAL A N 1
ATOM 1813 C CA . VAL A 1 247 ? 38.355 0.903 3.051 1.00 97.31 247 VAL A CA 1
ATOM 1814 C C . VAL A 1 247 ? 37.691 2.091 2.355 1.00 97.31 247 VAL A C 1
ATOM 1816 O O . VAL A 1 247 ? 37.226 1.953 1.226 1.00 97.31 247 VAL A O 1
ATOM 1819 N N . LYS A 1 248 ? 37.692 3.277 2.978 1.00 97.25 248 LYS A N 1
ATOM 1820 C CA . LYS A 1 248 ? 37.158 4.502 2.361 1.00 97.25 248 LYS A CA 1
ATOM 1821 C C . LYS A 1 248 ? 37.933 4.908 1.109 1.00 97.25 248 LYS A C 1
ATOM 1823 O O . LYS A 1 248 ? 37.303 5.216 0.102 1.00 97.25 248 LYS A O 1
ATOM 1828 N N . ALA A 1 249 ? 39.264 4.871 1.153 1.00 97.44 249 ALA A N 1
ATOM 1829 C CA . ALA A 1 249 ? 40.108 5.177 -0.000 1.00 97.44 249 ALA A CA 1
ATOM 1830 C C . ALA A 1 249 ? 39.875 4.187 -1.157 1.00 97.44 249 ALA A C 1
ATOM 1832 O O . ALA A 1 249 ? 39.658 4.608 -2.291 1.00 97.44 249 ALA A O 1
ATOM 1833 N N . ALA A 1 250 ? 39.819 2.883 -0.864 1.00 97.38 250 ALA A N 1
ATOM 1834 C CA . ALA A 1 250 ? 39.548 1.855 -1.870 1.00 97.38 250 ALA A CA 1
ATOM 1835 C C . ALA A 1 250 ? 38.142 1.986 -2.489 1.00 97.38 250 ALA A C 1
ATOM 1837 O O . ALA A 1 250 ? 37.966 1.808 -3.694 1.00 97.38 250 ALA A O 1
ATOM 1838 N N . VAL A 1 251 ? 37.130 2.338 -1.687 1.00 97.88 251 VAL A N 1
ATOM 1839 C CA . VAL A 1 251 ? 35.770 2.602 -2.186 1.00 97.88 251 VAL A CA 1
ATOM 1840 C C . VAL A 1 251 ? 35.724 3.871 -3.041 1.00 97.88 251 VAL A C 1
ATOM 1842 O O . VAL A 1 251 ? 35.039 3.872 -4.062 1.00 97.88 251 VAL A O 1
ATOM 1845 N N . ALA A 1 252 ? 36.447 4.930 -2.668 1.00 96.94 252 ALA A N 1
ATOM 1846 C CA . ALA A 1 252 ? 36.528 6.152 -3.468 1.00 96.94 252 ALA A CA 1
ATOM 1847 C C . ALA A 1 252 ? 37.130 5.880 -4.857 1.00 96.94 252 ALA A C 1
ATOM 1849 O O . ALA A 1 252 ? 36.567 6.320 -5.859 1.00 96.94 252 ALA A O 1
ATOM 1850 N N . GLU A 1 253 ? 38.200 5.084 -4.927 1.00 97.69 253 GLU A N 1
ATOM 1851 C CA . GLU A 1 253 ? 38.815 4.691 -6.199 1.00 97.69 253 GLU A CA 1
ATOM 1852 C C . GLU A 1 253 ? 37.882 3.817 -7.053 1.00 97.69 253 GLU A C 1
ATOM 1854 O O . GLU A 1 253 ? 37.716 4.057 -8.248 1.00 97.69 253 GLU A O 1
ATOM 1859 N N . LEU A 1 254 ? 37.174 2.864 -6.435 1.00 97.75 254 LEU A N 1
ATOM 1860 C CA . LEU A 1 254 ? 36.157 2.066 -7.125 1.00 97.75 254 LEU A CA 1
ATOM 1861 C C . LEU A 1 254 ? 35.041 2.940 -7.726 1.00 97.75 254 LEU A C 1
ATOM 1863 O O . LEU A 1 254 ? 34.574 2.670 -8.833 1.00 97.75 254 LEU A O 1
ATOM 1867 N N . LEU A 1 255 ? 34.587 3.968 -7.004 1.00 96.88 255 LEU A N 1
ATOM 1868 C CA . LEU A 1 255 ? 33.561 4.890 -7.496 1.00 96.88 255 LEU A CA 1
ATOM 1869 C C . LEU A 1 255 ? 34.077 5.759 -8.650 1.00 96.88 255 LEU A C 1
ATOM 1871 O O . LEU A 1 255 ? 33.338 5.959 -9.614 1.00 96.88 255 LEU A O 1
ATOM 1875 N N . ARG A 1 256 ? 35.336 6.213 -8.592 1.00 98.12 256 ARG A N 1
ATOM 1876 C CA . ARG A 1 256 ? 35.992 6.937 -9.692 1.00 98.12 256 ARG A CA 1
ATOM 1877 C C . ARG A 1 256 ? 36.040 6.084 -10.964 1.00 98.12 256 ARG A C 1
ATOM 1879 O O . ARG A 1 256 ? 35.556 6.521 -12.003 1.00 98.12 256 ARG A O 1
ATOM 1886 N N . LEU A 1 257 ? 36.520 4.841 -10.862 1.00 97.06 257 LEU A N 1
ATOM 1887 C CA . LEU A 1 257 ? 36.605 3.907 -11.994 1.00 97.06 257 LEU A CA 1
ATOM 1888 C C . LEU A 1 257 ? 35.230 3.577 -12.595 1.00 97.06 257 LEU A C 1
ATOM 1890 O O . LEU A 1 257 ? 35.091 3.472 -13.812 1.00 97.06 257 LEU A O 1
ATOM 1894 N N . LYS A 1 258 ? 34.188 3.448 -11.762 1.00 96.44 258 LYS A N 1
ATOM 1895 C CA . LYS A 1 258 ? 32.811 3.250 -12.244 1.00 96.44 258 LYS A CA 1
ATOM 1896 C C . LYS A 1 258 ? 32.275 4.459 -13.006 1.00 96.44 258 LYS A C 1
ATOM 1898 O O . LYS A 1 258 ? 31.589 4.268 -14.006 1.00 96.44 258 LYS A O 1
ATOM 1903 N N . ALA A 1 259 ? 32.574 5.675 -12.547 1.00 94.38 259 ALA A N 1
ATOM 1904 C CA . ALA A 1 259 ? 32.174 6.895 -13.242 1.00 94.38 259 ALA A CA 1
ATOM 1905 C C . ALA A 1 259 ? 32.868 7.016 -14.610 1.00 94.38 259 ALA A C 1
ATOM 1907 O O . ALA A 1 259 ? 32.218 7.359 -15.594 1.00 94.38 259 ALA A O 1
ATOM 1908 N N . GLU A 1 260 ? 34.155 6.668 -14.692 1.00 95.69 260 GLU A N 1
ATOM 1909 C CA . GLU A 1 260 ? 34.904 6.644 -15.957 1.00 95.69 260 GLU A CA 1
ATOM 1910 C C . GLU A 1 260 ? 34.373 5.590 -16.924 1.00 95.69 260 GLU A C 1
ATOM 1912 O O . GLU A 1 260 ? 34.167 5.887 -18.099 1.00 95.69 260 GLU A O 1
ATOM 1917 N N . LEU A 1 261 ? 34.070 4.386 -16.429 1.00 94.88 261 LEU A N 1
ATOM 1918 C CA . LEU A 1 261 ? 33.436 3.350 -17.240 1.00 94.88 261 LEU A CA 1
ATOM 1919 C C . LEU A 1 261 ? 32.071 3.807 -17.770 1.00 94.88 261 LEU A C 1
ATOM 1921 O O . LEU A 1 261 ? 31.782 3.636 -18.949 1.00 94.88 261 LEU A O 1
ATOM 1925 N N . GLN A 1 262 ? 31.250 4.430 -16.924 1.00 93.50 262 GLN A N 1
ATOM 1926 C CA . GLN A 1 262 ? 29.946 4.949 -17.333 1.00 93.50 262 GLN A CA 1
ATOM 1927 C C . GLN A 1 262 ? 30.069 6.053 -18.392 1.00 93.50 262 GLN A C 1
ATOM 1929 O O . GLN A 1 262 ? 29.262 6.099 -19.316 1.00 93.50 262 GLN A O 1
ATOM 1934 N N . ALA A 1 263 ? 31.062 6.937 -18.269 1.00 92.25 263 ALA A N 1
ATOM 1935 C CA . ALA A 1 263 ? 31.322 7.979 -19.257 1.00 92.25 263 ALA A CA 1
ATOM 1936 C C . ALA A 1 263 ? 31.815 7.398 -20.593 1.00 92.25 263 ALA A C 1
ATOM 1938 O O . ALA A 1 263 ? 31.412 7.888 -21.643 1.00 92.25 263 ALA A O 1
ATOM 1939 N N . ALA A 1 264 ? 32.637 6.345 -20.556 1.00 91.94 264 ALA A N 1
ATOM 1940 C CA . ALA A 1 264 ? 33.121 5.652 -21.751 1.00 91.94 264 ALA A CA 1
ATOM 1941 C C . ALA A 1 264 ? 32.021 4.838 -22.460 1.00 91.94 264 ALA A C 1
ATOM 1943 O O . ALA A 1 264 ? 32.029 4.719 -23.681 1.00 91.94 264 ALA A O 1
ATOM 1944 N N . GLU A 1 265 ? 31.060 4.295 -21.706 1.00 90.25 265 GLU A N 1
ATOM 1945 C CA . GLU A 1 265 ? 29.911 3.554 -22.246 1.00 90.25 265 GLU A CA 1
ATOM 1946 C C . GLU A 1 265 ? 28.756 4.457 -22.689 1.00 90.25 265 GLU A C 1
ATOM 1948 O O . GLU A 1 265 ? 27.847 4.001 -23.391 1.00 90.25 265 GLU A O 1
ATOM 1953 N N . ALA A 1 266 ? 28.759 5.727 -22.275 1.00 87.88 266 ALA A N 1
ATOM 1954 C CA . ALA A 1 266 ? 27.740 6.672 -22.685 1.00 87.88 266 ALA A CA 1
ATOM 1955 C C . ALA A 1 266 ? 27.812 6.865 -24.210 1.00 87.88 266 ALA A C 1
ATOM 1957 O O . ALA A 1 266 ? 28.885 7.150 -24.747 1.00 87.88 266 ALA A O 1
ATOM 1958 N N . PRO A 1 267 ? 26.685 6.732 -24.932 1.00 81.88 267 PRO A N 1
ATOM 1959 C CA . PRO A 1 267 ? 26.672 7.032 -26.354 1.00 81.88 267 PRO A CA 1
ATOM 1960 C C . PRO A 1 267 ? 27.094 8.494 -26.564 1.00 81.88 267 PRO A C 1
ATOM 1962 O O . PRO A 1 267 ? 26.742 9.347 -25.737 1.00 81.88 267 PRO A O 1
ATOM 1965 N N . PRO A 1 268 ? 27.823 8.809 -27.653 1.00 75.56 268 PRO A N 1
ATOM 1966 C CA . PRO A 1 268 ? 28.182 10.187 -27.948 1.00 75.56 268 PRO A CA 1
ATOM 1967 C C . PRO A 1 268 ? 26.908 11.042 -27.966 1.00 75.56 268 PRO A C 1
ATOM 1969 O O . PRO A 1 268 ? 25.872 10.577 -28.462 1.00 75.56 268 PRO A O 1
ATOM 1972 N N . PRO A 1 269 ? 26.948 12.264 -27.402 1.00 75.19 269 PRO A N 1
ATOM 1973 C CA . PRO A 1 269 ? 25.790 13.142 -27.400 1.00 75.19 269 PRO A CA 1
ATOM 1974 C C . PRO A 1 269 ? 25.303 13.293 -28.839 1.00 75.19 269 PRO A C 1
ATOM 1976 O O . PRO A 1 269 ? 26.095 13.569 -29.743 1.00 75.19 269 PRO A O 1
ATOM 1979 N N . ALA A 1 270 ? 24.007 13.049 -29.050 1.00 73.94 270 ALA A N 1
ATOM 1980 C CA . ALA A 1 270 ? 23.408 13.168 -30.370 1.00 73.94 270 ALA A CA 1
ATOM 1981 C C . ALA A 1 270 ? 23.757 14.548 -30.954 1.00 73.94 270 ALA A C 1
ATOM 1983 O O . ALA A 1 270 ? 23.712 15.536 -30.212 1.00 73.94 270 ALA A O 1
ATOM 1984 N N . PRO A 1 271 ? 24.119 14.632 -32.248 1.00 73.75 271 PRO A N 1
ATOM 1985 C CA . PRO A 1 271 ? 24.438 15.907 -32.866 1.00 73.75 271 PRO A CA 1
ATOM 1986 C C . PRO A 1 271 ? 23.259 16.853 -32.657 1.00 73.75 271 PRO A C 1
ATOM 1988 O O . PRO A 1 271 ? 22.119 16.526 -32.997 1.00 73.75 271 PRO A O 1
ATOM 1991 N N . THR A 1 272 ? 23.539 18.006 -32.052 1.00 70.00 272 THR A N 1
ATOM 1992 C CA . THR A 1 272 ? 22.554 19.064 -31.852 1.00 70.00 272 THR A CA 1
ATOM 1993 C C . THR A 1 272 ? 21.908 19.358 -33.207 1.00 70.00 272 THR A C 1
ATOM 1995 O O . THR A 1 272 ? 22.642 19.648 -34.157 1.00 70.00 272 THR A O 1
ATOM 1998 N N . PRO A 1 273 ? 20.574 19.245 -33.348 1.00 64.00 273 PRO A N 1
ATOM 1999 C CA . PRO A 1 273 ? 19.923 19.527 -34.616 1.00 64.00 273 PRO A CA 1
ATOM 2000 C C . PRO A 1 273 ? 20.279 20.952 -35.043 1.00 64.00 273 PRO A C 1
ATOM 2002 O O . PRO A 1 273 ? 20.195 21.887 -34.243 1.00 64.00 273 PRO A O 1
ATOM 2005 N N . ALA A 1 274 ? 20.729 21.092 -36.291 1.00 66.31 274 ALA A N 1
ATOM 2006 C CA . ALA A 1 274 ? 21.059 22.381 -36.879 1.00 66.31 274 ALA A CA 1
ATOM 2007 C C . ALA A 1 274 ? 19.873 23.350 -36.709 1.00 66.31 274 ALA A C 1
ATOM 2009 O O . ALA A 1 274 ? 18.721 22.911 -36.806 1.00 66.31 274 ALA A O 1
ATOM 2010 N N . PRO A 1 275 ? 20.124 24.647 -36.451 1.00 61.19 275 PRO A N 1
ATOM 2011 C CA . PRO A 1 275 ? 19.063 25.635 -36.310 1.00 61.19 275 PRO A CA 1
ATOM 2012 C C . PRO A 1 275 ? 18.191 25.610 -37.566 1.00 61.19 275 PRO A C 1
ATOM 2014 O O . PRO A 1 275 ? 18.659 25.891 -38.670 1.00 61.19 275 PRO A O 1
ATOM 2017 N N . ALA A 1 276 ? 16.931 25.207 -37.392 1.00 57.09 276 ALA A N 1
ATOM 2018 C CA . ALA A 1 276 ? 15.959 25.162 -38.468 1.00 57.09 276 ALA A CA 1
ATOM 2019 C C . ALA A 1 276 ? 15.841 26.558 -39.093 1.00 57.09 276 ALA A C 1
ATOM 2021 O O . ALA A 1 276 ? 15.689 27.556 -38.384 1.00 57.09 276 ALA A O 1
ATOM 2022 N N . ALA A 1 277 ? 15.942 26.616 -40.421 1.00 60.16 277 ALA A N 1
ATOM 2023 C CA . ALA A 1 277 ? 15.781 27.844 -41.179 1.00 60.16 277 ALA A CA 1
ATOM 2024 C C . ALA A 1 277 ? 14.428 28.514 -40.851 1.00 60.16 277 ALA A C 1
ATOM 2026 O O . ALA A 1 277 ? 13.432 27.810 -40.650 1.00 60.16 277 ALA A O 1
ATOM 2027 N N . PRO A 1 278 ? 14.375 29.857 -40.803 1.00 55.06 278 PRO A N 1
ATOM 2028 C CA . PRO A 1 278 ? 13.146 30.592 -40.532 1.00 55.06 278 PRO A CA 1
ATOM 2029 C C . PRO A 1 278 ? 12.103 30.269 -41.605 1.00 55.06 278 PRO A C 1
ATOM 2031 O O . PRO A 1 278 ? 12.325 30.510 -42.793 1.00 55.06 278 PRO A O 1
ATOM 2034 N N . GLN A 1 279 ? 10.970 29.699 -41.190 1.00 54.56 279 GLN A N 1
ATOM 2035 C CA . GLN A 1 279 ? 9.856 29.465 -42.101 1.00 54.56 279 GLN A CA 1
ATOM 2036 C C . GLN A 1 279 ? 9.216 30.806 -42.506 1.00 54.56 279 GLN A C 1
ATOM 2038 O O . GLN A 1 279 ? 9.006 31.661 -41.640 1.00 54.56 279 GLN A O 1
ATOM 2043 N N . PRO A 1 280 ? 8.912 31.015 -43.800 1.00 54.88 280 PRO A N 1
ATOM 2044 C CA . PRO A 1 280 ? 8.254 32.225 -44.276 1.00 54.88 280 PRO A CA 1
ATOM 2045 C C . PRO A 1 280 ? 6.809 32.287 -43.767 1.00 54.88 280 PRO A C 1
ATOM 2047 O O . PRO A 1 280 ? 6.080 31.297 -43.781 1.00 54.88 280 PRO A O 1
ATOM 2050 N N . GLY A 1 281 ? 6.431 33.474 -43.287 1.00 53.06 281 GLY A N 1
ATOM 2051 C CA . GLY A 1 281 ? 5.188 33.744 -42.576 1.00 53.06 281 GLY A CA 1
ATOM 2052 C C . GLY A 1 281 ? 3.925 33.322 -43.323 1.00 53.06 281 GLY A C 1
ATOM 2053 O O . GLY A 1 281 ? 3.631 33.809 -44.413 1.00 53.06 281 GLY A O 1
ATOM 2054 N N . LEU A 1 282 ? 3.138 32.476 -42.661 1.00 44.53 282 LEU A N 1
ATOM 2055 C CA . LEU A 1 282 ? 1.709 32.365 -42.909 1.00 44.53 282 LEU A CA 1
ATOM 2056 C C . LEU A 1 282 ? 1.009 33.454 -42.094 1.00 44.53 282 LEU A C 1
ATOM 2058 O O . LEU A 1 282 ? 1.186 33.553 -40.879 1.00 44.53 282 LEU A O 1
ATOM 2062 N N . ALA A 1 283 ? 0.263 34.299 -42.801 1.00 49.00 283 ALA A N 1
ATOM 2063 C CA . ALA A 1 283 ? -0.545 35.365 -42.236 1.00 49.00 283 ALA A CA 1
ATOM 2064 C C . ALA A 1 283 ? -1.518 34.800 -41.190 1.00 49.00 283 ALA A C 1
ATOM 2066 O O . ALA A 1 283 ? -2.275 33.871 -41.468 1.00 49.00 283 ALA A O 1
ATOM 2067 N N . GLN A 1 284 ? -1.475 35.369 -39.986 1.00 44.59 284 GLN A N 1
ATOM 2068 C CA . GLN A 1 284 ? -2.434 35.087 -38.926 1.00 44.59 284 GLN A CA 1
ATOM 2069 C C . GLN A 1 284 ? -3.791 35.691 -39.299 1.00 44.59 284 GLN A C 1
ATOM 2071 O O . GLN A 1 284 ? -3.928 36.910 -39.409 1.00 44.59 284 GLN A O 1
ATOM 2076 N N . GLU A 1 285 ? -4.788 34.828 -39.482 1.00 48.22 285 GLU A N 1
ATOM 2077 C CA . GLU A 1 285 ? -6.199 35.206 -39.422 1.00 48.22 285 GLU A CA 1
ATOM 2078 C C . GLU A 1 285 ? -6.536 35.741 -38.016 1.00 48.22 285 GLU A C 1
ATOM 2080 O O . GLU A 1 285 ? -6.022 35.218 -37.019 1.00 48.22 285 GLU A O 1
ATOM 2085 N N . PRO A 1 286 ? -7.389 36.775 -37.900 1.00 56.06 286 PRO A N 1
ATOM 2086 C CA . PRO A 1 286 ? -7.798 37.299 -36.605 1.00 56.06 286 PRO A CA 1
ATOM 2087 C C . PRO A 1 286 ? -8.612 36.248 -35.827 1.00 56.06 286 PRO A C 1
ATOM 2089 O O . PRO A 1 286 ? -9.487 35.596 -36.402 1.00 56.06 286 PRO A O 1
ATOM 2092 N N . PRO A 1 287 ? -8.369 36.083 -34.514 1.00 51.44 287 PRO A N 1
ATOM 2093 C CA . PRO A 1 287 ? -9.058 35.082 -33.713 1.00 51.44 287 PRO A CA 1
ATOM 2094 C C . PRO A 1 287 ? -10.542 35.434 -33.567 1.00 51.44 287 PRO A C 1
ATOM 2096 O O . PRO A 1 287 ? -10.905 36.475 -33.015 1.00 51.44 287 PRO A O 1
ATOM 2099 N N . ALA A 1 288 ? -11.403 34.534 -34.041 1.00 47.84 288 ALA A N 1
ATOM 2100 C CA . ALA A 1 288 ? -12.821 34.546 -33.724 1.00 47.84 288 ALA A CA 1
ATOM 2101 C C . ALA A 1 288 ? -13.013 34.411 -32.204 1.00 47.84 288 ALA A C 1
ATOM 2103 O O . ALA A 1 288 ? -12.357 33.602 -31.546 1.00 47.84 288 ALA A O 1
ATOM 2104 N N . ALA A 1 289 ? -13.908 35.231 -31.654 1.00 49.19 289 ALA A N 1
ATOM 2105 C CA . ALA A 1 289 ? -14.229 35.272 -30.236 1.00 49.19 289 ALA A CA 1
ATOM 2106 C C . ALA A 1 289 ? -14.658 33.887 -29.721 1.00 49.19 289 ALA A C 1
ATOM 2108 O O . ALA A 1 289 ? -15.667 33.334 -30.161 1.00 49.19 289 ALA A O 1
ATOM 2109 N N . SER A 1 290 ? -13.891 33.348 -28.769 1.00 51.47 290 SER A N 1
ATOM 2110 C CA . SER A 1 290 ? -14.223 32.111 -28.064 1.00 51.47 290 SER A CA 1
ATOM 2111 C C . SER A 1 290 ? -15.558 32.254 -27.324 1.00 51.47 290 SER A C 1
ATOM 2113 O O . SER A 1 290 ? -15.703 33.183 -26.523 1.00 51.47 290 SER A O 1
ATOM 2115 N N . PRO A 1 291 ? -16.523 31.339 -27.525 1.00 53.16 291 PRO A N 1
ATOM 2116 C CA . PRO A 1 291 ? -17.710 31.283 -26.686 1.00 53.16 291 PRO A CA 1
ATOM 2117 C C . PRO A 1 291 ? -17.307 30.929 -25.248 1.00 53.16 291 PRO A C 1
ATOM 2119 O O . PRO A 1 291 ? -16.438 30.088 -25.012 1.00 53.16 291 PRO A O 1
ATOM 2122 N N . ALA A 1 292 ? -17.932 31.608 -24.287 1.00 48.41 292 ALA A N 1
ATOM 2123 C CA . ALA A 1 292 ? -17.725 31.393 -22.861 1.00 48.41 292 ALA A CA 1
ATOM 2124 C C . ALA A 1 292 ? -17.903 29.904 -22.487 1.00 48.41 292 ALA A C 1
ATOM 2126 O O . ALA A 1 292 ? -18.847 29.275 -22.974 1.00 48.41 292 ALA A O 1
ATOM 2127 N N . PRO A 1 293 ? -17.047 29.329 -21.617 1.00 51.09 293 PRO A N 1
ATOM 2128 C CA . PRO A 1 293 ? -17.209 27.953 -21.169 1.00 51.09 293 PRO A CA 1
ATOM 2129 C C . PRO A 1 293 ? -18.453 27.853 -20.282 1.00 51.09 293 PRO A C 1
ATOM 2131 O O . PRO A 1 293 ? -18.456 28.253 -19.117 1.00 51.09 293 PRO A O 1
ATOM 2134 N N . ALA A 1 294 ? -19.532 27.342 -20.865 1.00 47.19 294 ALA A N 1
ATOM 2135 C CA . ALA A 1 294 ? -20.727 26.957 -20.144 1.00 47.19 294 ALA A CA 1
ATOM 2136 C C . ALA A 1 294 ? -20.484 25.654 -19.369 1.00 47.19 294 ALA A C 1
ATOM 2138 O O . ALA A 1 294 ? -19.865 24.720 -19.877 1.00 47.19 294 ALA A O 1
ATOM 2139 N N . SER A 1 295 ? -21.084 25.608 -18.179 1.00 43.41 295 SER A N 1
ATOM 2140 C CA . SER A 1 295 ? -21.406 24.406 -17.403 1.00 43.41 295 SER A CA 1
ATOM 2141 C C . SER A 1 295 ? -20.245 23.778 -16.631 1.00 43.41 295 SER A C 1
ATOM 2143 O O . SER A 1 295 ? -19.430 23.024 -17.155 1.00 43.41 295 SER A O 1
ATOM 2145 N N . SER A 1 296 ? -20.234 24.041 -15.323 1.00 45.34 296 SER A N 1
ATOM 2146 C CA . SER A 1 296 ? -19.505 23.256 -14.328 1.00 45.34 296 SER A CA 1
ATOM 2147 C C . SER A 1 296 ? -19.749 21.756 -14.558 1.00 45.34 296 SER A C 1
ATOM 2149 O O . SER A 1 296 ? -20.909 21.367 -14.725 1.00 45.34 296 SER A O 1
ATOM 2151 N N . PRO A 1 297 ? -18.708 20.902 -14.562 1.00 46.75 297 PRO A N 1
ATOM 2152 C CA . PRO A 1 297 ? -18.900 19.467 -14.691 1.00 46.75 297 PRO A CA 1
ATOM 2153 C C . PRO A 1 297 ? -19.759 18.995 -13.520 1.00 46.75 297 PRO A C 1
ATOM 2155 O O . PRO A 1 297 ? -19.397 19.157 -12.353 1.00 46.75 297 PRO A O 1
ATOM 2158 N N . THR A 1 298 ? -20.933 18.455 -13.834 1.00 49.44 298 THR A N 1
ATOM 2159 C CA . THR A 1 298 ? -21.783 17.773 -12.865 1.00 49.44 298 THR A CA 1
ATOM 2160 C C . THR A 1 298 ? -20.929 16.677 -12.240 1.00 49.44 298 THR A C 1
ATOM 2162 O O . THR A 1 298 ? -20.411 15.822 -12.958 1.00 49.44 298 THR A O 1
ATOM 2165 N N . SER A 1 299 ? -20.697 16.758 -10.926 1.00 44.31 299 SER A N 1
ATOM 2166 C CA . SER A 1 299 ? -19.897 15.764 -10.207 1.00 44.31 299 SER A CA 1
ATOM 2167 C C . SER A 1 299 ? -20.452 14.377 -10.555 1.00 44.31 299 SER A C 1
ATOM 2169 O O . SER A 1 299 ? -21.666 14.191 -10.418 1.00 44.31 299 SER A O 1
ATOM 2171 N N . PRO A 1 300 ? -19.637 13.444 -11.084 1.00 48.47 300 PRO A N 1
ATOM 2172 C CA . PRO A 1 300 ? -20.136 12.136 -11.476 1.00 48.47 300 PRO A CA 1
ATOM 2173 C C . PRO A 1 300 ? -20.828 11.506 -10.270 1.00 48.47 300 PRO A C 1
ATOM 2175 O O . PRO A 1 300 ? -20.322 11.591 -9.148 1.00 48.47 300 PRO A O 1
ATOM 2178 N N . ALA A 1 301 ? -22.008 10.925 -10.498 1.00 47.31 301 ALA A N 1
ATOM 2179 C CA . ALA A 1 301 ? -22.761 10.259 -9.447 1.00 47.31 301 ALA A CA 1
ATOM 2180 C C . ALA A 1 301 ? -21.836 9.292 -8.680 1.00 47.31 301 ALA A C 1
ATOM 2182 O O . ALA A 1 301 ? -20.999 8.633 -9.311 1.00 47.31 301 ALA A O 1
ATOM 2183 N N . PRO A 1 302 ? -21.943 9.219 -7.339 1.00 55.75 302 PRO A N 1
ATOM 2184 C CA . PRO A 1 302 ? -21.105 8.338 -6.542 1.00 55.75 302 PRO A CA 1
ATOM 2185 C C . PRO A 1 302 ? -21.220 6.918 -7.088 1.00 55.75 302 PRO A C 1
ATOM 2187 O O . PRO A 1 302 ? -22.317 6.400 -7.298 1.00 55.75 302 PRO A O 1
ATOM 2190 N N . TYR A 1 303 ? -20.074 6.310 -7.373 1.00 53.53 303 TYR A N 1
ATOM 2191 C CA . TYR A 1 303 ? -20.045 4.991 -7.977 1.00 53.53 303 TYR A CA 1
ATOM 2192 C C . TYR A 1 303 ? -20.711 3.956 -7.056 1.00 53.53 303 TYR A C 1
ATOM 2194 O O . TYR A 1 303 ? -20.466 3.983 -5.845 1.00 53.53 303 TYR A O 1
ATOM 2202 N N . PRO A 1 304 ? -21.528 3.036 -7.601 1.00 60.00 304 PRO A N 1
ATOM 2203 C CA . PRO A 1 304 ? -22.165 1.999 -6.802 1.00 60.00 304 PRO A CA 1
ATOM 2204 C C . PRO A 1 304 ? -21.102 1.136 -6.113 1.00 60.00 304 PRO A C 1
ATOM 2206 O O . PRO A 1 304 ? -20.088 0.771 -6.716 1.00 60.00 304 PRO A O 1
ATOM 2209 N N . ARG A 1 305 ? -21.324 0.842 -4.828 1.00 62.88 305 ARG A N 1
ATOM 2210 C CA . ARG A 1 305 ? -20.422 0.005 -4.031 1.00 62.88 305 ARG A CA 1
ATOM 2211 C C . ARG A 1 305 ? -20.516 -1.457 -4.495 1.00 62.88 305 ARG A C 1
ATOM 2213 O O . ARG A 1 305 ? -21.625 -1.907 -4.789 1.00 62.88 305 ARG A O 1
ATOM 2220 N N . PRO A 1 306 ? -19.394 -2.199 -4.564 1.00 61.72 306 PRO A N 1
ATOM 2221 C CA . PRO A 1 306 ? -19.432 -3.624 -4.874 1.00 61.72 306 PRO A CA 1
ATOM 2222 C C . PRO A 1 306 ? -20.211 -4.391 -3.802 1.00 61.72 306 PRO A C 1
ATOM 2224 O O . PRO A 1 306 ? -20.193 -4.003 -2.634 1.00 61.72 306 PRO A O 1
ATOM 2227 N N . THR A 1 307 ? -20.860 -5.486 -4.195 1.00 69.38 307 THR A N 1
ATOM 2228 C CA . THR A 1 307 ? -21.608 -6.345 -3.261 1.00 69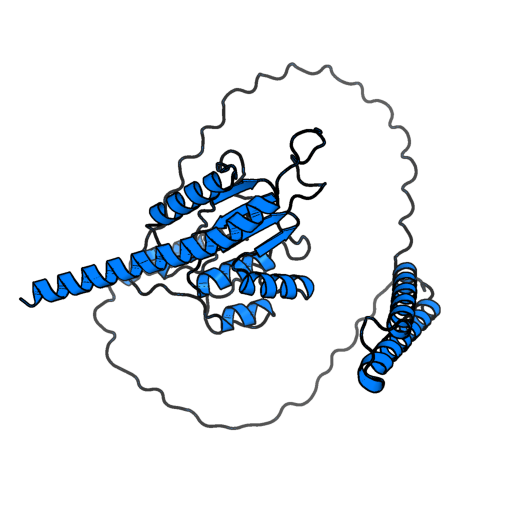.38 307 THR A CA 1
ATOM 2229 C C . THR A 1 307 ? -20.692 -7.370 -2.572 1.00 69.38 307 THR A C 1
ATOM 2231 O O . THR A 1 307 ? -19.625 -7.717 -3.083 1.00 69.38 307 THR A O 1
ATOM 2234 N N . ALA A 1 308 ? -21.099 -7.913 -1.423 1.00 66.62 308 ALA A N 1
ATOM 2235 C CA . ALA A 1 308 ? -20.311 -8.831 -0.598 1.00 66.62 308 ALA A CA 1
ATOM 2236 C C . ALA A 1 308 ? -19.902 -10.102 -1.356 1.00 66.62 308 ALA A C 1
ATOM 2238 O O . ALA A 1 308 ? -18.800 -10.620 -1.157 1.00 66.62 308 ALA A O 1
ATOM 2239 N N . ASP A 1 309 ? -20.763 -10.586 -2.255 1.00 67.25 309 ASP A N 1
ATOM 2240 C CA . ASP A 1 309 ? -20.479 -11.766 -3.076 1.00 67.25 309 ASP A CA 1
ATOM 2241 C C . ASP A 1 309 ? -19.340 -11.488 -4.075 1.00 67.25 309 ASP A C 1
ATOM 2243 O O . ASP A 1 309 ? -18.447 -12.325 -4.231 1.00 67.25 309 ASP A O 1
ATOM 2247 N N . GLN A 1 310 ? -19.263 -10.273 -4.639 1.00 68.50 310 GLN A N 1
ATOM 2248 C CA . GLN A 1 310 ? -18.187 -9.870 -5.557 1.00 68.50 310 GLN A CA 1
ATOM 2249 C C . GLN A 1 310 ? -16.814 -9.880 -4.870 1.00 68.50 310 GLN A C 1
ATOM 2251 O O . GLN A 1 310 ? -15.844 -10.410 -5.414 1.00 68.50 310 GLN A O 1
ATOM 2256 N N . PHE A 1 311 ? -16.714 -9.378 -3.636 1.00 71.38 311 PHE A N 1
ATOM 2257 C CA . PHE A 1 311 ? -15.442 -9.365 -2.900 1.00 71.38 311 PHE A CA 1
ATOM 2258 C C . PHE A 1 311 ? -14.895 -10.761 -2.585 1.00 71.38 311 PHE A C 1
ATOM 2260 O O . PHE A 1 311 ? -13.690 -10.914 -2.368 1.00 71.38 311 PHE A O 1
ATOM 2267 N N . SER A 1 312 ? -15.761 -11.774 -2.522 1.00 70.50 312 SER A N 1
ATOM 2268 C CA . SER A 1 312 ? -15.373 -13.121 -2.102 1.00 70.50 312 SER A CA 1
ATOM 2269 C C . SER A 1 312 ? -14.701 -13.943 -3.207 1.00 70.50 312 SER A C 1
ATOM 2271 O O . SER A 1 312 ? -13.890 -14.815 -2.890 1.00 70.50 312 SER A O 1
ATOM 2273 N N . ARG A 1 313 ? -14.992 -13.631 -4.479 1.00 74.88 313 ARG A N 1
ATOM 2274 C CA . ARG A 1 313 ? -14.562 -14.415 -5.654 1.00 74.88 313 ARG A CA 1
ATOM 2275 C C . ARG A 1 313 ? -13.547 -13.698 -6.534 1.00 74.88 313 ARG A 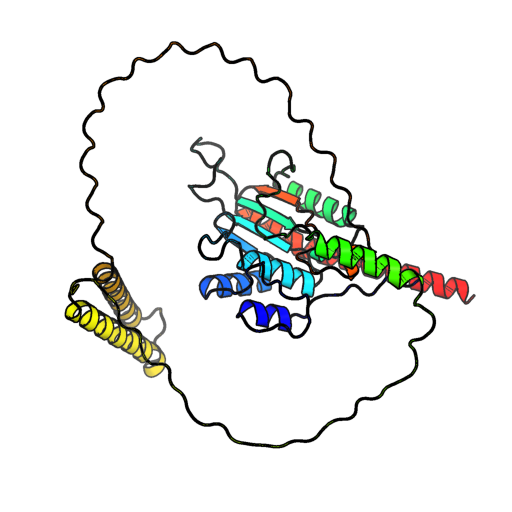C 1
ATOM 2277 O O . ARG A 1 313 ? -12.744 -14.351 -7.193 1.00 74.88 313 ARG A O 1
ATOM 2284 N N . LEU A 1 314 ? -13.574 -12.367 -6.546 1.00 80.19 314 LEU A N 1
ATOM 2285 C CA . LEU A 1 314 ? -12.730 -11.580 -7.435 1.00 80.19 314 LEU A CA 1
ATOM 2286 C C . LEU A 1 314 ? -11.273 -11.548 -6.967 1.00 80.19 314 LEU A C 1
ATOM 2288 O O . LEU A 1 314 ? -10.964 -11.470 -5.772 1.00 80.19 314 LEU A O 1
ATOM 2292 N N . SER A 1 315 ? -10.348 -11.547 -7.922 1.00 81.50 315 SER A N 1
ATOM 2293 C CA . SER A 1 315 ? -8.958 -11.198 -7.637 1.00 81.50 315 SER A CA 1
ATOM 2294 C C . SER A 1 315 ? -8.865 -9.729 -7.207 1.00 81.50 315 SER A C 1
ATOM 2296 O O . SER A 1 315 ? -9.678 -8.903 -7.620 1.00 81.50 315 SER A O 1
ATOM 2298 N N . ILE A 1 316 ? -7.870 -9.362 -6.390 1.00 85.62 316 ILE A N 1
ATOM 2299 C CA . ILE A 1 316 ? -7.753 -7.982 -5.871 1.00 85.62 316 ILE A CA 1
ATOM 2300 C C . ILE A 1 316 ? -7.686 -6.928 -6.990 1.00 85.62 316 ILE A C 1
ATOM 2302 O O . ILE A 1 316 ? -8.075 -5.779 -6.811 1.00 85.62 316 ILE A O 1
ATOM 2306 N N . TRP A 1 317 ? -7.227 -7.321 -8.174 1.00 79.25 317 TRP A N 1
ATOM 2307 C CA . TRP A 1 317 ? -7.130 -6.471 -9.358 1.00 79.25 317 TRP A CA 1
ATOM 2308 C C . TRP A 1 317 ? -8.472 -6.132 -10.002 1.00 79.25 317 TRP A C 1
ATOM 2310 O O . TRP A 1 317 ? -8.576 -5.098 -10.652 1.00 79.25 317 TRP A O 1
ATOM 2320 N N . GLN A 1 318 ? -9.455 -7.012 -9.820 1.00 77.12 318 GLN A N 1
ATOM 2321 C CA . GLN A 1 318 ? -10.838 -6.851 -10.266 1.00 77.12 318 GLN A CA 1
ATOM 2322 C C . GLN A 1 318 ? -11.689 -6.193 -9.176 1.00 77.12 318 GLN A C 1
ATOM 2324 O O . GLN A 1 318 ? -12.727 -5.600 -9.455 1.00 77.12 318 GLN A O 1
ATOM 2329 N N . VAL A 1 319 ? -11.244 -6.267 -7.916 1.00 79.75 319 VAL A N 1
ATOM 2330 C CA . VAL A 1 319 ? -11.868 -5.504 -6.842 1.00 79.75 319 VAL A CA 1
ATOM 2331 C C . VAL A 1 319 ? -11.560 -4.027 -7.057 1.00 79.75 319 VAL A C 1
ATOM 2333 O O . VAL A 1 319 ? -10.413 -3.575 -6.945 1.00 79.75 319 VAL A O 1
ATOM 2336 N N . ARG A 1 320 ? -12.622 -3.273 -7.338 1.00 70.62 320 ARG A N 1
ATOM 2337 C CA . ARG A 1 320 ? -12.572 -1.825 -7.481 1.00 70.62 320 ARG A CA 1
ATOM 2338 C C . ARG A 1 320 ? -11.997 -1.200 -6.213 1.00 70.62 320 ARG A C 1
ATOM 2340 O O . ARG A 1 320 ? -12.490 -1.437 -5.111 1.00 70.62 320 ARG A O 1
ATOM 2347 N N . ALA A 1 321 ? -10.953 -0.396 -6.372 1.00 72.19 321 ALA A N 1
ATOM 2348 C CA . ALA A 1 321 ? -10.418 0.360 -5.255 1.00 72.19 321 ALA A CA 1
ATOM 2349 C C . ALA A 1 321 ? -11.380 1.486 -4.870 1.00 72.19 321 ALA A C 1
ATOM 2351 O O . ALA A 1 321 ? -11.954 2.149 -5.737 1.00 72.19 321 ALA A O 1
ATOM 2352 N N . VAL A 1 322 ? -11.483 1.738 -3.567 1.00 78.25 322 VAL A N 1
ATOM 2353 C CA . VAL A 1 322 ? -12.140 2.924 -3.002 1.00 78.25 322 VAL A CA 1
ATOM 2354 C C . VAL A 1 322 ? -11.060 3.712 -2.258 1.00 78.25 322 VAL A C 1
ATOM 2356 O O . VAL A 1 322 ? -10.921 3.591 -1.041 1.00 78.25 322 VAL A O 1
ATOM 2359 N N . PRO A 1 323 ? -10.178 4.408 -2.997 1.00 89.94 323 PRO A N 1
ATOM 2360 C CA . PRO A 1 323 ? -9.016 5.053 -2.416 1.00 89.94 323 PRO A CA 1
ATOM 2361 C C . PRO A 1 323 ? -9.420 6.347 -1.714 1.00 89.94 323 PRO A C 1
ATOM 2363 O O . PRO A 1 323 ? -10.132 7.170 -2.284 1.00 89.94 323 PRO A O 1
ATOM 2366 N N . MET A 1 324 ? -8.920 6.556 -0.505 1.00 94.12 324 MET A N 1
ATOM 2367 C CA . MET A 1 324 ? -8.952 7.842 0.179 1.00 94.12 324 MET A CA 1
ATOM 2368 C C . MET A 1 324 ? -7.649 8.586 -0.103 1.00 94.12 324 MET A C 1
ATOM 2370 O O . MET A 1 324 ? -6.572 7.983 -0.102 1.00 94.12 324 MET A O 1
ATOM 2374 N N . PHE A 1 325 ? -7.743 9.893 -0.323 1.00 94.31 325 PHE A N 1
ATOM 2375 C CA . PHE A 1 325 ? -6.597 10.726 -0.656 1.00 94.31 325 PHE A CA 1
ATOM 2376 C C . PHE A 1 325 ? -6.349 11.767 0.424 1.00 94.31 325 PHE A C 1
ATOM 2378 O O . PHE A 1 325 ? -7.274 12.441 0.875 1.00 94.31 325 PHE A O 1
ATOM 2385 N N . PHE A 1 326 ? -5.084 11.923 0.794 1.00 95.56 326 PHE A N 1
ATOM 2386 C CA . PHE A 1 326 ? -4.645 12.924 1.754 1.00 95.56 326 PHE A CA 1
ATOM 2387 C C . PHE A 1 326 ? -3.397 13.640 1.250 1.00 95.56 326 PHE A C 1
ATOM 2389 O O . PHE A 1 326 ? -2.587 13.060 0.528 1.00 95.56 326 PHE A O 1
ATOM 2396 N N . GLU A 1 327 ? -3.220 14.888 1.659 1.00 94.94 327 GLU A N 1
ATOM 2397 C CA . GLU A 1 327 ? -2.054 15.707 1.338 1.00 94.94 327 GLU A CA 1
ATOM 2398 C C . GLU A 1 327 ? -1.549 16.418 2.591 1.00 94.94 327 GLU A C 1
ATOM 2400 O O . GLU A 1 327 ? -2.337 16.864 3.425 1.00 94.94 327 GLU A O 1
ATOM 2405 N N . GLY A 1 328 ? -0.232 16.534 2.732 1.00 94.94 328 GLY A N 1
ATOM 2406 C CA . GLY A 1 328 ? 0.369 17.235 3.862 1.00 94.94 328 GLY A CA 1
ATOM 2407 C C . GLY A 1 328 ? 1.886 17.313 3.769 1.00 94.94 328 GLY A C 1
ATOM 2408 O O . GLY A 1 328 ? 2.502 16.867 2.797 1.00 94.94 328 GLY A O 1
ATOM 2409 N N . ASP A 1 329 ? 2.517 17.877 4.794 1.00 94.75 329 ASP A N 1
ATOM 2410 C CA . ASP A 1 329 ? 3.971 17.864 4.874 1.00 94.75 329 ASP A CA 1
ATOM 2411 C C . ASP A 1 329 ? 4.500 16.429 5.038 1.00 94.75 329 ASP A C 1
ATOM 2413 O O . ASP A 1 329 ? 3.845 15.533 5.576 1.00 94.75 329 ASP A O 1
ATOM 2417 N N . ARG A 1 330 ? 5.737 16.207 4.589 1.00 94.75 330 ARG A N 1
ATOM 2418 C CA . ARG A 1 330 ? 6.375 14.885 4.590 1.00 94.75 330 ARG A CA 1
ATOM 2419 C C . ARG A 1 330 ? 6.406 14.215 5.968 1.00 94.75 330 ARG A C 1
ATOM 2421 O O . ARG A 1 330 ? 6.350 12.985 6.043 1.00 94.75 330 ARG A O 1
ATOM 2428 N N . ALA A 1 331 ? 6.567 14.980 7.047 1.00 96.06 331 ALA A N 1
ATOM 2429 C CA . ALA A 1 331 ? 6.651 14.417 8.389 1.00 96.06 331 ALA A CA 1
ATOM 2430 C C . ALA A 1 331 ? 5.265 13.988 8.887 1.00 96.06 331 ALA A C 1
ATOM 2432 O O . ALA A 1 331 ? 5.127 12.877 9.405 1.00 96.06 331 ALA A O 1
ATOM 2433 N N . ALA A 1 332 ? 4.236 14.813 8.689 1.00 96.94 332 ALA A N 1
ATOM 2434 C CA . ALA A 1 332 ? 2.853 14.456 8.989 1.00 96.94 332 ALA A CA 1
ATOM 2435 C C . ALA A 1 332 ? 2.379 13.258 8.157 1.00 96.94 332 ALA A C 1
ATOM 2437 O O . ALA A 1 332 ? 1.868 12.296 8.720 1.0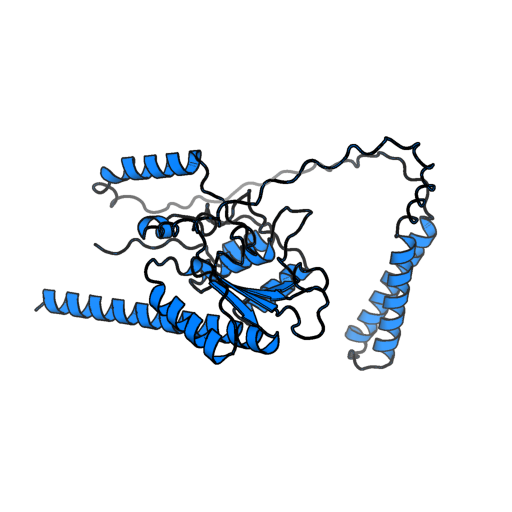0 96.94 332 ALA A O 1
ATOM 2438 N N . VAL A 1 333 ? 2.658 13.245 6.853 1.00 97.44 333 VAL A N 1
ATOM 2439 C CA . VAL A 1 333 ? 2.306 12.148 5.937 1.00 97.44 333 VAL A CA 1
ATOM 2440 C C . VAL A 1 333 ? 2.893 10.805 6.374 1.00 97.44 333 VAL A C 1
ATOM 2442 O O . VAL A 1 333 ? 2.187 9.798 6.402 1.00 97.44 333 VAL A O 1
ATOM 2445 N N . LYS A 1 334 ? 4.171 10.768 6.764 1.00 97.56 334 LYS A N 1
ATOM 2446 C CA . LYS A 1 334 ? 4.798 9.531 7.258 1.00 97.56 334 LYS A CA 1
ATOM 2447 C C . LYS A 1 334 ? 4.201 9.059 8.582 1.00 97.56 334 LYS A C 1
ATOM 2449 O O . LYS A 1 334 ? 4.001 7.858 8.746 1.00 97.56 334 LYS A O 1
ATOM 2454 N N . ARG A 1 335 ? 3.925 9.984 9.511 1.00 97.94 335 ARG A N 1
ATOM 2455 C CA . ARG A 1 335 ? 3.257 9.658 10.783 1.00 97.94 335 ARG A CA 1
ATOM 2456 C C . ARG A 1 335 ? 1.854 9.109 10.534 1.00 97.94 335 ARG A C 1
ATOM 2458 O O . ARG A 1 335 ? 1.508 8.073 11.093 1.00 97.94 335 ARG A O 1
ATOM 2465 N N . PHE A 1 336 ? 1.104 9.747 9.637 1.00 98.31 336 PHE A N 1
ATOM 2466 C CA . PHE A 1 336 ? -0.232 9.314 9.250 1.00 98.31 336 PHE A CA 1
ATOM 2467 C C . PHE A 1 336 ? -0.203 7.921 8.643 1.00 98.31 336 PHE A C 1
ATOM 2469 O O . PHE A 1 336 ? -0.946 7.062 9.091 1.00 98.31 336 PHE A O 1
ATOM 2476 N N . ALA A 1 337 ? 0.686 7.656 7.685 1.00 97.88 337 ALA A N 1
ATOM 2477 C CA . ALA A 1 337 ? 0.753 6.351 7.038 1.00 97.88 337 ALA A CA 1
ATOM 2478 C C . ALA A 1 337 ? 1.053 5.206 8.024 1.00 97.88 337 ALA A C 1
ATOM 2480 O O . ALA A 1 337 ? 0.454 4.135 7.917 1.00 97.88 337 ALA A O 1
ATOM 2481 N N . ALA A 1 338 ? 1.944 5.440 8.994 1.00 96.81 338 ALA A N 1
ATOM 2482 C CA . ALA A 1 338 ? 2.265 4.465 10.033 1.00 96.81 338 ALA A CA 1
ATOM 2483 C C . ALA A 1 338 ? 1.067 4.185 10.959 1.00 96.81 338 ALA A C 1
ATOM 2485 O O . ALA A 1 338 ? 0.746 3.025 11.217 1.00 96.81 338 ALA A O 1
ATOM 2486 N N . GLU A 1 339 ? 0.377 5.231 11.425 1.00 97.94 339 GLU A N 1
ATOM 2487 C CA . GLU A 1 339 ? -0.784 5.068 12.310 1.00 97.94 339 GLU A CA 1
ATOM 2488 C C . GLU A 1 339 ? -2.031 4.569 11.580 1.00 97.94 339 GLU A C 1
ATOM 2490 O O . GLU A 1 339 ? -2.780 3.772 12.134 1.00 97.94 339 GLU A O 1
ATOM 2495 N N . ALA A 1 340 ? -2.247 4.972 10.328 1.00 96.81 340 ALA A N 1
ATOM 2496 C CA . ALA A 1 340 ? -3.381 4.551 9.513 1.00 96.81 340 ALA A CA 1
ATOM 2497 C C . ALA A 1 340 ? -3.425 3.027 9.355 1.00 96.81 340 ALA A C 1
ATOM 2499 O O . ALA A 1 340 ? -4.465 2.415 9.593 1.00 96.81 340 ALA A O 1
ATOM 2500 N N . ALA A 1 341 ? -2.292 2.406 9.006 1.00 93.31 341 ALA A N 1
ATOM 2501 C CA . ALA A 1 341 ? -2.203 0.956 8.858 1.00 93.31 341 ALA A CA 1
ATOM 2502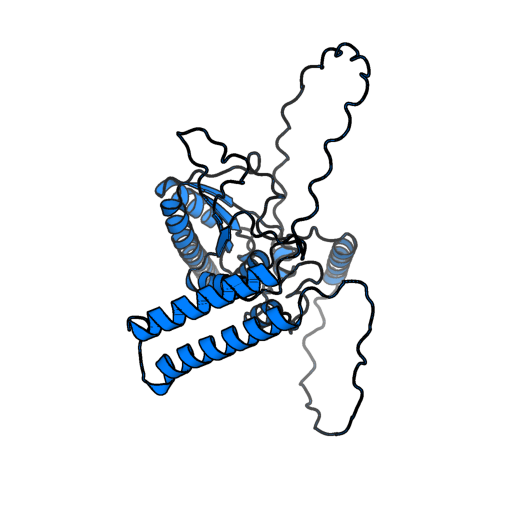 C C . ALA A 1 341 ? -2.515 0.230 10.178 1.00 93.31 341 ALA A C 1
ATOM 2504 O O . ALA A 1 341 ? -3.325 -0.698 10.201 1.00 93.31 341 ALA A O 1
ATOM 2505 N N . LYS A 1 342 ? -1.926 0.704 11.284 1.00 96.75 342 LYS A N 1
ATOM 2506 C CA . LYS A 1 342 ? -2.104 0.133 12.623 1.00 96.75 342 LYS A CA 1
ATOM 2507 C C . LYS A 1 342 ? -3.543 0.276 13.131 1.00 96.75 342 LYS A C 1
ATOM 2509 O O . LYS A 1 342 ? -4.175 -0.718 13.480 1.00 96.75 342 LYS A O 1
ATOM 2514 N N . ARG A 1 343 ? -4.083 1.499 13.138 1.00 96.88 343 ARG A N 1
ATOM 2515 C CA . ARG A 1 343 ? -5.439 1.799 13.624 1.00 96.88 343 ARG A CA 1
ATOM 2516 C C . ARG A 1 343 ? -6.507 1.078 12.798 1.00 96.88 343 ARG A C 1
ATOM 2518 O O . ARG A 1 343 ? -7.478 0.578 13.363 1.00 96.88 343 ARG A O 1
ATOM 2525 N N . ALA A 1 344 ? -6.326 0.971 11.479 1.00 94.69 344 ALA A N 1
ATOM 2526 C CA . ALA A 1 344 ? -7.240 0.211 10.630 1.00 94.69 344 ALA A CA 1
ATOM 2527 C C . ALA A 1 344 ? -7.220 -1.294 10.955 1.00 94.69 344 ALA A C 1
ATOM 2529 O O . ALA A 1 344 ? -8.281 -1.912 11.040 1.00 94.69 344 ALA A O 1
ATOM 2530 N N . GLU A 1 345 ? -6.042 -1.887 11.182 1.00 93.56 345 GLU A N 1
ATOM 2531 C CA . GLU A 1 345 ? -5.916 -3.295 11.590 1.00 93.56 345 GLU A CA 1
ATOM 2532 C C . GLU A 1 345 ? -6.594 -3.554 12.947 1.00 93.56 345 GLU A C 1
ATOM 2534 O O . GLU A 1 345 ? -7.368 -4.508 13.086 1.00 93.56 345 GLU A O 1
ATOM 2539 N N . GLU A 1 346 ? -6.391 -2.665 13.924 1.00 95.19 346 GLU A N 1
ATOM 2540 C CA . GLU A 1 346 ? -7.045 -2.722 15.237 1.00 95.19 346 GLU A CA 1
ATOM 2541 C C . GLU A 1 346 ? -8.575 -2.625 15.125 1.00 95.19 346 GLU A C 1
ATOM 2543 O O . GLU A 1 346 ? -9.289 -3.449 15.711 1.00 95.19 346 GLU A O 1
ATOM 2548 N N . ALA A 1 347 ? -9.084 -1.677 14.332 1.00 93.69 347 ALA A N 1
ATOM 2549 C CA . ALA A 1 347 ? -10.515 -1.485 14.101 1.00 93.69 347 ALA A CA 1
ATOM 2550 C C . ALA A 1 347 ? -11.156 -2.703 13.415 1.00 93.69 347 ALA A C 1
ATOM 2552 O O . ALA A 1 347 ? -12.209 -3.186 13.839 1.00 93.69 347 ALA A O 1
ATOM 2553 N N . VAL A 1 348 ? -10.495 -3.265 12.398 1.00 91.00 348 VAL A N 1
ATOM 2554 C CA . VAL A 1 348 ? -10.955 -4.482 11.713 1.00 91.00 348 VAL A CA 1
ATOM 2555 C C . VAL A 1 348 ? -10.958 -5.675 12.669 1.00 91.00 348 VAL A C 1
ATOM 2557 O O . VAL A 1 348 ? -11.919 -6.450 12.680 1.00 91.00 348 VAL A O 1
ATOM 2560 N N . GLY A 1 349 ? -9.920 -5.817 13.496 1.00 91.62 349 GLY A N 1
ATOM 2561 C CA . GLY A 1 349 ? -9.845 -6.848 14.527 1.00 91.62 349 GLY A CA 1
ATOM 2562 C C . GLY A 1 349 ? -10.960 -6.723 15.568 1.00 91.62 349 GLY A C 1
ATOM 2563 O O . GLY A 1 349 ? -11.590 -7.725 15.914 1.00 91.62 349 GLY A O 1
ATOM 2564 N N . ALA A 1 350 ? -11.250 -5.504 16.029 1.00 91.69 350 ALA A N 1
ATOM 2565 C CA . ALA A 1 350 ? -12.346 -5.226 16.956 1.00 91.69 350 ALA A CA 1
ATOM 2566 C C . ALA A 1 350 ? -13.711 -5.576 16.348 1.00 91.69 350 ALA A C 1
ATOM 2568 O O . ALA A 1 350 ? -14.496 -6.286 16.977 1.00 91.69 350 ALA A O 1
ATOM 2569 N N . ALA A 1 351 ? -13.957 -5.178 15.097 1.00 88.69 351 ALA A N 1
ATOM 2570 C CA . ALA A 1 351 ? -15.188 -5.512 14.390 1.00 88.69 351 ALA A CA 1
ATOM 2571 C C . ALA A 1 351 ? -15.377 -7.034 14.238 1.00 88.69 351 ALA A C 1
ATOM 2573 O O . ALA A 1 351 ? -16.473 -7.545 14.462 1.00 88.69 351 ALA A O 1
ATOM 2574 N N . ARG A 1 352 ? -14.310 -7.784 13.921 1.00 88.25 352 ARG A N 1
ATOM 2575 C CA . ARG A 1 352 ? -14.368 -9.257 13.830 1.00 88.25 352 ARG A CA 1
ATOM 2576 C C . ARG A 1 352 ? -14.735 -9.906 15.164 1.00 88.25 352 ARG A C 1
ATOM 2578 O O . ARG A 1 352 ? -15.566 -10.812 15.181 1.00 88.25 352 ARG A O 1
ATOM 2585 N N . ARG A 1 353 ? -14.150 -9.440 16.274 1.00 92.12 353 ARG A N 1
ATOM 2586 C CA . ARG A 1 353 ? -14.486 -9.936 17.621 1.00 92.12 353 ARG A CA 1
ATOM 2587 C C . ARG A 1 353 ? -15.949 -9.667 17.964 1.00 92.12 353 ARG A C 1
ATOM 2589 O O . ARG A 1 353 ? -16.644 -10.597 18.354 1.00 92.12 353 ARG A O 1
ATOM 2596 N N . ALA A 1 354 ? -16.431 -8.451 17.708 1.00 90.56 354 ALA A N 1
ATOM 2597 C CA . ALA A 1 354 ? -17.821 -8.079 17.965 1.00 90.56 354 ALA A CA 1
ATOM 2598 C C . ALA A 1 354 ? -18.824 -8.941 17.172 1.00 90.56 354 ALA A C 1
ATOM 2600 O O . ALA A 1 354 ? -19.856 -9.345 17.705 1.00 90.56 354 ALA A O 1
ATOM 2601 N N . VAL A 1 355 ? -18.524 -9.268 15.907 1.00 88.62 355 VAL A N 1
ATOM 2602 C CA . VAL A 1 355 ? -19.356 -10.186 15.104 1.00 88.62 355 VAL A CA 1
ATOM 2603 C C . VAL A 1 355 ? -19.337 -11.603 15.686 1.00 88.62 355 VAL A C 1
ATOM 2605 O O . VAL A 1 355 ? -20.391 -12.226 15.803 1.00 88.62 355 VAL A O 1
ATOM 2608 N N . GLY A 1 356 ? -18.165 -12.101 16.093 1.00 90.06 356 GLY A N 1
ATOM 2609 C CA . GLY A 1 356 ? -18.030 -13.419 16.720 1.00 90.06 356 GLY A CA 1
ATOM 2610 C C . GLY A 1 356 ? -18.790 -13.538 18.045 1.00 90.06 356 GLY A C 1
ATOM 2611 O O . GLY A 1 356 ? -19.472 -14.534 18.279 1.00 90.06 356 GLY A O 1
ATOM 2612 N N . GLU A 1 357 ? -18.732 -12.505 18.886 1.00 94.56 357 GLU A N 1
ATOM 2613 C CA . GLU A 1 357 ? -19.477 -12.432 20.149 1.00 94.56 357 GLU A CA 1
ATOM 2614 C C . GLU A 1 357 ? -20.990 -12.421 19.915 1.00 94.56 357 GLU A C 1
ATOM 2616 O O . GLU A 1 357 ? -21.707 -13.203 20.541 1.00 94.56 357 GLU A O 1
ATOM 2621 N N . LYS A 1 358 ? -21.478 -11.615 18.960 1.00 92.81 358 LYS A N 1
ATOM 2622 C CA . LYS A 1 358 ? -22.899 -11.600 18.574 1.00 92.81 358 LYS A CA 1
ATOM 2623 C C . LYS A 1 358 ? -23.370 -12.959 18.059 1.00 92.81 358 LYS A C 1
ATOM 2625 O O . LYS A 1 358 ? -24.437 -13.420 18.455 1.00 92.81 358 LYS A O 1
ATOM 2630 N N . ALA A 1 359 ? -22.578 -13.619 17.212 1.00 90.81 359 ALA A N 1
ATOM 2631 C CA . ALA A 1 359 ? -22.908 -14.945 16.695 1.00 90.81 359 ALA A CA 1
ATOM 2632 C C . ALA A 1 359 ? -22.968 -15.997 17.816 1.00 90.81 359 ALA A C 1
ATOM 2634 O O . ALA A 1 359 ? -23.890 -16.812 17.850 1.00 90.81 359 ALA A O 1
ATOM 2635 N N . ARG A 1 360 ? -22.027 -15.950 18.769 1.00 94.69 360 ARG A N 1
ATOM 2636 C CA . ARG A 1 360 ? -22.018 -16.841 19.937 1.00 94.69 360 ARG A CA 1
ATOM 2637 C C . ARG A 1 360 ? -23.226 -16.604 20.845 1.00 94.69 360 ARG A C 1
ATOM 2639 O O . ARG A 1 360 ? -23.845 -17.575 21.268 1.00 94.69 360 ARG A O 1
ATOM 2646 N N . ALA A 1 361 ? -23.576 -15.346 21.111 1.00 95.50 361 ALA A N 1
ATOM 2647 C CA . ALA A 1 361 ? -24.753 -14.992 21.902 1.00 95.50 361 ALA A CA 1
ATOM 2648 C C . ALA A 1 361 ? -26.054 -15.463 21.228 1.00 95.50 361 ALA A C 1
ATOM 2650 O O . ALA A 1 361 ? -26.910 -16.048 21.886 1.00 95.50 361 ALA A O 1
ATOM 2651 N N . ALA A 1 362 ? -26.176 -15.290 19.907 1.00 93.75 362 ALA A N 1
ATOM 2652 C CA . ALA A 1 362 ? -27.322 -15.784 19.145 1.00 93.75 362 ALA A CA 1
ATOM 2653 C C . ALA A 1 362 ? -27.438 -17.318 19.197 1.00 93.75 362 ALA A C 1
ATOM 2655 O O . ALA A 1 362 ? -28.526 -17.842 19.411 1.00 93.75 362 ALA A O 1
ATOM 2656 N N . ALA A 1 363 ? -26.322 -18.044 19.066 1.00 93.62 363 ALA A N 1
ATOM 2657 C CA . ALA A 1 363 ? -26.316 -19.504 19.176 1.00 93.62 363 ALA A CA 1
ATOM 2658 C C . ALA A 1 363 ? -26.720 -19.991 20.580 1.00 93.62 363 ALA A C 1
ATOM 2660 O O . ALA A 1 363 ? -27.444 -20.974 20.700 1.00 93.62 363 ALA A O 1
ATOM 2661 N N . GLN A 1 364 ? -26.289 -19.292 21.635 1.00 96.38 364 GLN A N 1
ATOM 2662 C CA . GLN A 1 364 ? -26.693 -19.592 23.013 1.00 96.38 364 GLN A CA 1
ATOM 2663 C C . GLN A 1 364 ? -28.186 -19.341 23.246 1.00 96.38 364 GLN A C 1
ATOM 2665 O O . GLN A 1 364 ? -28.825 -20.145 23.911 1.00 96.38 364 GLN A O 1
ATOM 2670 N N . ALA A 1 365 ? -28.746 -18.273 22.670 1.00 96.19 365 ALA A N 1
ATOM 2671 C CA . ALA A 1 365 ? -30.171 -17.965 22.777 1.00 96.19 365 ALA A CA 1
ATOM 2672 C C . ALA A 1 365 ? -31.066 -18.985 22.053 1.00 96.19 365 ALA A C 1
ATOM 2674 O O . ALA A 1 365 ? -32.176 -19.229 22.498 1.00 96.19 365 ALA A O 1
ATOM 2675 N N . VAL A 1 366 ? -30.595 -19.588 20.955 1.00 96.75 366 VAL A N 1
ATOM 2676 C CA . VAL A 1 366 ? -31.323 -20.659 20.243 1.00 96.75 366 VAL A CA 1
ATOM 2677 C C . VAL A 1 366 ? -31.263 -21.996 20.994 1.00 96.75 366 VAL A C 1
ATOM 2679 O O . VAL A 1 366 ? -32.131 -22.842 20.808 1.00 96.75 366 VAL A O 1
ATOM 2682 N N . ALA A 1 367 ? -30.236 -22.205 21.820 1.00 94.75 367 ALA A N 1
ATOM 2683 C CA . ALA A 1 367 ? -30.058 -23.432 22.595 1.00 94.75 367 ALA A CA 1
ATOM 2684 C C . ALA A 1 367 ? -30.794 -23.434 23.950 1.00 94.75 367 ALA A C 1
ATOM 2686 O O . ALA A 1 367 ? -30.854 -24.489 24.582 1.00 94.75 367 ALA A O 1
ATOM 2687 N N . ALA A 1 368 ? -31.283 -22.276 24.404 1.00 94.06 368 ALA A N 1
ATOM 2688 C CA . ALA A 1 368 ? -31.994 -22.089 25.671 1.00 94.06 368 ALA A CA 1
ATOM 2689 C C . ALA A 1 368 ? -33.512 -22.212 25.488 1.00 94.06 368 ALA A C 1
ATOM 2691 O O . ALA A 1 368 ? -34.153 -22.796 26.388 1.00 94.06 368 ALA A O 1
#

Organism: NCBI:txid47281

Sequence (368 aa):
MAAPKVWRPSLDDVESISRGGPAKVRGTGSRNIPHRLNAEERELYLLAKQRGYLTVRGTAYRKERKGSPLANIFRQWCDARGAVCVVIEQATATTPGASGGSGSGAGDRVVVDLSPLRREDTEAVEALLLSTAAEMGLRAVGYGERAPDVLPFSILPPTEEEEEEFDLSRAAGASGDAKAQEEGRPQEPAAAMEGGEAAGPSPRCGGGGGPVDTEACAHLRRAVEEASAGVRKLKEGEGRTNSDPLVKAAVAELLRLKAELQAAEAPPPAPTPAPAAPQPGLAQEPPAASPAPASSPTSPAPYPRPTADQFSRLSIWQVRAVPMFFEGDRAAVKRFAAEAAKRAEEAVGAARRAVGEKARAAAQAVAA

Secondary structure (DSSP, 8-state):
-PPP------HHHHHHHHTTPPPSSTTSS-TTS-----HHHHHHHHHHHHHTSEEEETT--BTTTTB-HHHHHHHHHHHHHT--EEEEEE--TTSTT----TT----EEEEEE-GGG--S--HHHHHHHHHHHHHTTPEEE-TTTS-TT--SS-PPPPPHHHHHHHHHHHHHHTT-TTS-S---PPPP-----------PPPPPP--------HHHHHHHHHHHHHHHHHHHIIIIIS---TTSHHHHHHHHHHHHHHHHHHHHHSPPPPPPPP-PPPPPPPPPPPPPPPPP---PPPPPPPPPPPPHHHHHHS-TTTS---EEEEEE-HHHHHHHHHHHHHHHHHHHHHHHHHHHHHHHHHHHHHH-

InterPro domains:
  IPR000738 WHEP-TRS domain [PS51185] (216-275)

Foldseek 3Di:
DDFFAFDAAALVQLVQVCCVHHGPDPLLDDPLFRQHDDPVLVVQLVVCVVLVAGEDEALCADPVSGARNSLASQLRSCLNVLFKYKYKHQYDCPPPVCDDDPPDGFFIKIKIWNLSNLDPPCVVLVVVLVVLCVVLVKDWDDCVRPPPVSHSGAADAQDPVNVVVVVVCVVVVVPDDDDPDDDDDDDDDDDDDDDDDDDDDDDDDDDDDPDLPPPVLVVLVVVLVVLVVVLVCCCVVVVDDCVDPVNVVSVVVSVVSVVVSVVSPDDDPDPDPDPDDDDPDDDDDDDDDDDDDDDDPDDPDPDDQDDSVCSRPHRSSNRDTPMIMIGDHPVSSSVSSSVSRVVSVVVSVVVVVVVVVVVVVVVVVVVD

pLDDT: mean 79.57, std 20.5, range [33.41, 98.31]